Protein AF-A0A8T5U9A9-F1 (afdb_monomer_lite)

pLDDT: mean 86.93, std 9.53, range [31.47, 97.81]

Radius of gyration: 48.88 Å; chains: 1; bounding box: 99×39×138 Å

Secondary structure (DSSP, 8-state):
-----EEEEE-TTS-EEE--GGGHHHH--SS-EEEEEETTTTEEEEEE-TT--HHHHHHGGGHHHHHHHH-TT---SEEEEEETT---HHHHHHHT--HHHHHHHHHHHHHHHHHHHHHHHHHHHHHHHHHHTT-HHHHHHHHHHHHHHHHHHT-HHHHHHHHHHHHHHHHHHHHHHHHHHHHHHHHHHHHHHHHHHHTT-HHHHHHHHHHHHHHHTTT--GGGSHHHHHHHHHHHHHHHHHHHHHHHHHHHHHHHHHHHHH---HHHHHHHHHHHHHHHHS-GGGS-HHHHHHHHHHHHHHHHHHHHHHHHHHHHHHHHHHHHHTT-HHHHHHHHHHHHHHHHTT--

Sequence (348 aa):
MSSNIKIFRLDYSGSFEEIAPENLLNNLTLFNVLIFYIPDLKRMYVWMGKKAVQSLKRHIPQIRGSISRTYPELKILRNITIESGLEPPEFLNIIGFEEEILKSNIKKLEVRLLPVLSEISRLKEKSDKFFIANNYGEAIELAQKIVNLARDIKDDSLEQDQINFINEAHIRARASEMLNEIEMVCREKTKKFNQLVEAEKYEEARIIVKEFKQKYADKYNLSSIPLAQQLLLKEENMVYRLKIEQDRFLKDIDNFFEKFGESTNLIVLKGTKKFLATIHKSSLKYLDNKIKDKMNLLKSKYLSVINDLCNDLSNLSDSALECIEKGEFPKALRIYEEIVQNLELNNS

Structure (mmCIF, N/CA/C/O backbone):
data_AF-A0A8T5U9A9-F1
#
_entry.id   AF-A0A8T5U9A9-F1
#
loop_
_atom_site.group_PDB
_atom_site.id
_atom_site.type_symbol
_atom_site.label_atom_id
_atom_site.label_alt_id
_atom_site.label_comp_id
_atom_site.label_asym_id
_atom_site.label_entity_id
_atom_site.label_seq_id
_atom_site.pdbx_PDB_ins_code
_atom_site.Cartn_x
_atom_site.Cartn_y
_atom_site.Cartn_z
_atom_site.occupancy
_atom_site.B_iso_or_equiv
_atom_site.auth_seq_id
_atom_site.auth_comp_id
_atom_site.auth_asym_id
_atom_site.auth_atom_id
_atom_site.pdbx_PDB_model_num
ATOM 1 N N . MET A 1 1 ? -46.821 6.698 54.104 1.00 43.69 1 MET A N 1
ATOM 2 C CA . MET A 1 1 ? -45.534 7.383 53.877 1.00 43.69 1 MET A CA 1
ATOM 3 C C . MET A 1 1 ? -45.618 8.052 52.520 1.00 43.69 1 MET A C 1
ATOM 5 O O . MET A 1 1 ? -45.577 7.361 51.518 1.00 43.69 1 MET A O 1
ATOM 9 N N . SER A 1 2 ? -45.871 9.355 52.478 1.00 43.34 2 SER A N 1
ATOM 10 C CA . SER A 1 2 ? -45.972 10.111 51.223 1.00 43.34 2 SER A CA 1
ATOM 11 C C . SER A 1 2 ? -45.376 11.495 51.444 1.00 43.34 2 SER A C 1
ATOM 13 O O . SER A 1 2 ? -46.061 12.513 51.388 1.00 43.34 2 SER A O 1
ATOM 15 N N . SER A 1 3 ? -44.095 11.528 51.797 1.00 55.44 3 SER A N 1
ATOM 16 C CA . SER A 1 3 ? -43.298 12.732 51.623 1.00 55.44 3 SER A CA 1
ATOM 17 C C . SER A 1 3 ? -43.223 12.981 50.116 1.00 55.44 3 SER A C 1
ATOM 19 O O . SER A 1 3 ? -42.781 12.118 49.362 1.00 55.44 3 SER A O 1
ATOM 21 N N . ASN A 1 4 ? -43.736 14.127 49.673 1.00 81.25 4 ASN A N 1
ATOM 22 C CA . ASN A 1 4 ? -43.784 14.551 48.273 1.00 81.25 4 ASN A CA 1
ATOM 23 C C . ASN A 1 4 ? -42.364 14.870 47.765 1.00 81.25 4 ASN A C 1
ATOM 25 O O . ASN A 1 4 ? -42.011 16.029 47.583 1.00 81.25 4 ASN A O 1
ATOM 29 N N . ILE A 1 5 ? -41.497 13.862 47.665 1.00 89.50 5 ILE A N 1
ATOM 30 C CA . ILE A 1 5 ? -40.092 14.017 47.282 1.00 89.50 5 ILE A CA 1
ATOM 31 C C . ILE A 1 5 ? -40.012 14.010 45.760 1.00 89.50 5 ILE A C 1
ATOM 33 O O . ILE A 1 5 ? -40.493 13.077 45.123 1.00 89.50 5 ILE A O 1
ATOM 37 N N . LYS A 1 6 ? -39.352 15.020 45.188 1.00 92.94 6 LYS A N 1
ATOM 38 C CA . LYS A 1 6 ? -38.961 14.997 43.774 1.00 92.94 6 LYS A CA 1
ATOM 39 C C . LYS A 1 6 ? -37.559 14.416 43.645 1.00 92.94 6 LYS A C 1
ATOM 41 O O . LYS A 1 6 ? -36.658 14.822 44.386 1.00 92.94 6 LYS A O 1
ATOM 46 N N . ILE A 1 7 ? -37.376 13.479 42.722 1.00 94.50 7 ILE A N 1
ATOM 47 C CA . ILE A 1 7 ? -36.118 12.755 42.524 1.00 94.50 7 ILE A CA 1
ATOM 48 C C . ILE A 1 7 ? -35.665 12.980 41.093 1.00 94.50 7 ILE A C 1
ATOM 50 O O . ILE A 1 7 ? -36.429 12.743 40.166 1.00 94.50 7 ILE A O 1
ATOM 54 N N . PHE A 1 8 ? -34.419 13.396 40.906 1.00 94.69 8 PHE A N 1
ATOM 55 C CA . PHE A 1 8 ? -33.850 13.620 39.583 1.00 94.69 8 PHE A CA 1
ATOM 56 C C . PHE A 1 8 ? -32.541 12.860 39.412 1.00 94.69 8 PHE A C 1
ATOM 58 O O . PHE A 1 8 ? -31.745 12.763 40.346 1.00 94.69 8 PHE A O 1
ATOM 65 N N . ARG A 1 9 ? -32.284 12.366 38.206 1.00 93.00 9 ARG A N 1
ATOM 66 C CA . ARG A 1 9 ? -30.976 11.887 37.766 1.00 93.00 9 ARG A CA 1
ATOM 67 C C . ARG A 1 9 ? -30.262 12.999 37.022 1.00 93.00 9 ARG A C 1
ATOM 69 O O . ARG A 1 9 ? -30.859 13.633 36.158 1.00 93.00 9 ARG A O 1
ATOM 76 N N . LEU A 1 10 ? -28.991 13.206 37.338 1.00 90.62 10 LEU A N 1
ATOM 77 C CA . LEU A 1 10 ? -28.110 14.040 36.532 1.00 90.62 10 LEU A CA 1
ATOM 78 C C . LEU A 1 10 ? -27.551 13.212 35.373 1.00 90.62 10 LEU A C 1
ATOM 80 O O . LEU A 1 10 ? -26.944 12.163 35.604 1.00 90.62 10 LEU A O 1
ATOM 84 N N . ASP A 1 11 ? -27.727 13.694 34.149 1.00 84.12 11 ASP A N 1
ATOM 85 C CA . ASP A 1 11 ? -27.110 13.098 32.967 1.00 84.12 11 ASP A CA 1
ATOM 86 C C . ASP A 1 11 ? -25.705 13.680 32.687 1.00 84.12 11 ASP A C 1
ATOM 88 O O . ASP A 1 11 ? -25.239 14.627 33.328 1.00 84.12 11 ASP A O 1
ATOM 92 N N . TYR A 1 12 ? -25.022 13.128 31.683 1.00 74.94 12 TYR A N 1
ATOM 93 C CA . TYR A 1 12 ? -23.697 13.596 31.259 1.00 74.94 12 TYR A CA 1
ATOM 94 C C . TYR A 1 12 ? -23.706 14.971 30.573 1.00 74.94 12 TYR A C 1
ATOM 96 O O . TYR A 1 12 ? -22.644 15.574 30.429 1.00 74.94 12 TYR A O 1
ATOM 104 N N . SER A 1 13 ? -24.873 15.457 30.140 1.00 75.62 13 SER A N 1
ATOM 105 C CA . SER A 1 13 ? -25.030 16.777 29.521 1.00 75.62 13 SER A CA 1
ATOM 106 C C . SER A 1 13 ? -25.215 17.895 30.558 1.00 75.62 13 SER A C 1
ATOM 108 O O . SER A 1 13 ? -25.080 19.076 30.233 1.00 75.62 13 SER A O 1
ATOM 110 N N . GLY A 1 14 ? -25.474 17.531 31.818 1.00 77.44 14 GLY A N 1
ATOM 111 C CA . GLY A 1 14 ? -25.795 18.452 32.903 1.00 77.44 14 GLY A CA 1
ATOM 112 C C . GLY A 1 14 ? -27.296 18.731 33.051 1.00 77.44 14 GLY A C 1
ATOM 113 O O . GLY A 1 14 ? -27.665 19.630 33.809 1.00 77.44 14 GLY A O 1
ATOM 114 N N . SER A 1 15 ? -28.143 17.996 32.329 1.00 86.12 15 SER A N 1
ATOM 115 C CA . SER A 1 15 ? -29.599 18.046 32.405 1.00 86.12 15 SER A CA 1
ATOM 116 C C . SER A 1 15 ? -30.148 17.087 33.471 1.00 86.12 15 SER A C 1
ATOM 118 O O . SER A 1 15 ? -29.427 16.246 34.021 1.00 86.12 15 SER A O 1
ATOM 120 N N . PHE A 1 16 ? -31.428 17.259 33.808 1.00 90.69 16 PHE A N 1
ATOM 121 C CA . PHE A 1 16 ? -32.090 16.517 34.877 1.00 90.69 16 PHE A CA 1
ATOM 122 C C . PHE A 1 16 ? -33.272 15.723 34.341 1.00 90.69 16 PHE A C 1
ATOM 124 O O . PHE A 1 16 ? -34.185 16.292 33.746 1.00 90.69 16 PHE A O 1
ATOM 131 N N . GLU A 1 17 ? -33.289 14.432 34.642 1.00 90.69 17 GLU A N 1
ATOM 132 C CA . GLU A 1 17 ? -34.398 13.533 34.337 1.00 90.69 17 GLU A CA 1
ATOM 133 C C . GLU A 1 17 ? -35.120 13.163 35.633 1.00 90.69 17 GLU A C 1
ATOM 135 O O . GLU A 1 17 ? -34.494 12.653 36.562 1.00 90.69 17 GLU A O 1
ATOM 140 N N . GLU A 1 18 ? -36.420 13.439 35.731 1.00 92.38 18 GLU A N 1
ATOM 141 C CA . GLU A 1 18 ? -37.208 13.071 36.910 1.00 92.38 18 GLU A CA 1
ATOM 142 C C . GLU A 1 18 ? -37.423 11.550 36.961 1.00 92.38 18 GLU A C 1
ATOM 144 O O . GLU A 1 18 ? -37.826 10.929 35.978 1.00 92.38 18 GLU A O 1
ATOM 149 N N . ILE A 1 19 ? -37.137 10.941 38.112 1.00 92.19 19 ILE A N 1
ATOM 150 C CA . ILE A 1 19 ? -37.247 9.498 38.333 1.00 92.19 19 ILE A CA 1
ATOM 151 C C . ILE A 1 19 ? -38.474 9.217 39.198 1.00 92.19 19 ILE A C 1
ATOM 153 O O . ILE A 1 19 ? -38.615 9.769 40.290 1.00 92.19 19 ILE A O 1
ATOM 157 N N . ALA A 1 20 ? -39.318 8.287 38.751 1.00 87.50 20 ALA A N 1
ATOM 158 C CA . ALA A 1 20 ? -40.431 7.794 39.555 1.00 87.50 20 ALA A CA 1
ATOM 159 C C . ALA A 1 20 ? -39.932 7.057 40.821 1.00 87.50 20 ALA A C 1
ATOM 161 O O . ALA A 1 20 ? -38.967 6.286 40.730 1.00 87.50 20 ALA A O 1
ATOM 162 N N . PRO A 1 21 ? -40.583 7.221 41.991 1.00 85.50 21 PRO A N 1
ATOM 163 C CA . PRO A 1 21 ? -40.149 6.601 43.245 1.00 85.50 21 PRO A CA 1
ATOM 164 C C . PRO A 1 21 ? -39.967 5.080 43.170 1.00 85.50 21 PRO A C 1
ATOM 166 O O . PRO A 1 21 ? -39.044 4.548 43.786 1.00 85.50 21 PRO A O 1
ATOM 169 N N . GLU A 1 22 ? -40.780 4.375 42.373 1.00 84.19 22 GLU A N 1
ATOM 170 C CA . GLU A 1 22 ? -40.665 2.916 42.214 1.00 84.19 22 GLU A CA 1
ATOM 171 C C . GLU A 1 22 ? -39.318 2.486 41.599 1.00 84.19 22 GLU A C 1
ATOM 173 O O . GLU A 1 22 ? -38.838 1.379 41.840 1.00 84.19 22 GLU A O 1
ATOM 178 N N . ASN A 1 23 ? -38.674 3.374 40.836 1.00 85.56 23 ASN A N 1
ATOM 179 C CA . ASN A 1 23 ? -37.406 3.123 40.154 1.00 85.56 23 ASN A CA 1
ATOM 180 C C . ASN A 1 23 ? -36.182 3.599 40.944 1.00 85.56 23 ASN A C 1
ATOM 182 O O . ASN A 1 23 ? -35.053 3.497 40.453 1.00 85.56 23 ASN A O 1
ATOM 186 N N . LEU A 1 24 ? -36.371 4.121 42.156 1.00 87.31 24 LEU A N 1
ATOM 187 C CA . LEU A 1 24 ? -35.301 4.745 42.925 1.00 87.31 24 LEU A CA 1
ATOM 188 C C . LEU A 1 24 ? -34.151 3.772 43.229 1.00 87.31 24 LEU A C 1
ATOM 190 O O . LEU A 1 24 ? -32.988 4.090 42.974 1.00 87.31 24 LEU A O 1
ATOM 194 N N . LEU A 1 25 ? -34.460 2.562 43.705 1.00 84.38 25 LEU A N 1
ATOM 195 C CA . LEU A 1 25 ? -33.436 1.572 44.065 1.00 84.38 25 LEU A CA 1
ATOM 196 C C . LEU A 1 25 ? -32.574 1.157 42.860 1.00 84.38 25 LEU A C 1
ATOM 198 O O . LEU A 1 25 ? -31.372 0.943 43.002 1.00 84.38 25 LEU A O 1
ATOM 202 N N . ASN A 1 26 ? -33.172 1.105 41.666 1.00 81.69 26 ASN A N 1
ATOM 203 C CA . ASN A 1 26 ? -32.475 0.781 40.419 1.00 81.69 26 ASN A CA 1
ATOM 204 C C . ASN A 1 26 ? -31.544 1.910 39.953 1.00 81.69 26 ASN A C 1
ATOM 206 O O . ASN A 1 26 ? -30.599 1.658 39.209 1.00 81.69 26 ASN A O 1
ATOM 210 N N . ASN A 1 27 ? -31.804 3.149 40.379 1.00 85.94 27 ASN A N 1
ATOM 211 C CA . ASN A 1 27 ? -31.010 4.319 40.010 1.00 85.94 27 ASN A CA 1
ATOM 212 C C . ASN A 1 27 ? -29.921 4.662 41.038 1.00 85.94 27 ASN A C 1
ATOM 214 O O . ASN A 1 27 ? -28.978 5.377 40.686 1.00 85.94 27 ASN A O 1
ATOM 218 N N . LEU A 1 28 ? -30.004 4.131 42.263 1.00 86.56 28 LEU A N 1
ATOM 219 C CA . LEU A 1 28 ? -28.964 4.204 43.299 1.00 86.56 28 LEU A CA 1
ATOM 220 C C . LEU A 1 28 ? -27.788 3.271 42.960 1.00 86.56 28 LEU A C 1
ATOM 222 O O . LEU A 1 28 ? -27.555 2.247 43.603 1.00 86.56 28 LEU A O 1
ATOM 226 N N . THR A 1 29 ? -27.055 3.619 41.901 1.00 83.44 29 THR A N 1
ATOM 227 C CA . THR A 1 29 ? -25.914 2.852 41.384 1.00 83.44 29 THR A CA 1
ATOM 228 C C . THR A 1 29 ? -24.582 3.511 41.729 1.00 83.44 29 THR A C 1
ATOM 230 O O . THR A 1 29 ? -24.504 4.692 42.055 1.00 83.44 29 THR A O 1
ATOM 233 N N . LEU A 1 30 ? -23.490 2.759 41.580 1.00 83.19 30 LEU A N 1
ATOM 234 C CA . LEU A 1 30 ? -22.135 3.259 41.823 1.00 83.19 30 LEU A CA 1
ATOM 235 C C . LEU A 1 30 ? -21.727 4.435 40.921 1.00 83.19 30 LEU A C 1
ATOM 237 O O . LEU A 1 30 ? -20.766 5.124 41.257 1.00 83.19 30 LEU A O 1
ATOM 241 N N . PHE A 1 31 ? -22.417 4.662 39.802 1.00 84.06 31 PHE A N 1
ATOM 242 C CA . PHE A 1 31 ? -21.989 5.587 38.748 1.00 84.06 31 PHE A CA 1
ATOM 243 C C . PHE A 1 31 ? -22.867 6.835 38.631 1.00 84.06 31 PHE A C 1
ATOM 245 O O . PHE A 1 31 ? -22.424 7.838 38.072 1.00 84.06 31 PHE A O 1
ATOM 252 N N . ASN A 1 32 ? -24.081 6.792 39.177 1.00 88.31 32 ASN A N 1
ATOM 253 C CA . ASN A 1 32 ? -25.055 7.866 39.031 1.00 88.31 32 ASN A CA 1
ATOM 254 C C . ASN A 1 32 ? -24.848 8.992 40.050 1.00 88.31 32 ASN A C 1
ATOM 256 O O . ASN A 1 32 ? -24.297 8.801 41.137 1.00 88.31 32 ASN A O 1
ATOM 260 N N . VAL A 1 33 ? -25.371 10.167 39.704 1.00 92.56 33 VAL A N 1
ATOM 261 C CA . VAL A 1 33 ? -25.604 11.272 40.637 1.00 92.56 33 VAL A CA 1
ATOM 262 C C . VAL A 1 33 ? -27.105 11.539 40.667 1.00 92.56 33 VAL A C 1
ATOM 264 O O . VAL A 1 33 ? -27.713 11.792 39.626 1.00 92.56 33 VAL A O 1
ATOM 267 N N . LEU A 1 34 ? -27.701 11.451 41.854 1.00 95.19 34 LEU A N 1
ATOM 268 C CA . LEU A 1 34 ? -29.130 11.651 42.076 1.00 95.19 34 LEU A CA 1
ATOM 269 C C . LEU A 1 34 ? -29.371 12.892 42.930 1.00 95.19 34 LEU A C 1
ATOM 271 O O . LEU A 1 34 ? -28.607 13.197 43.842 1.00 95.19 34 LEU A O 1
ATOM 275 N N . ILE A 1 35 ? -30.459 13.595 42.653 1.00 95.62 35 ILE A N 1
ATOM 276 C CA . ILE A 1 35 ? -30.894 14.778 43.379 1.00 95.62 35 ILE A CA 1
ATOM 277 C C . ILE A 1 35 ? -32.237 14.467 44.026 1.00 95.62 35 ILE A C 1
ATOM 279 O O . ILE A 1 35 ? -33.181 14.090 43.342 1.00 95.62 35 ILE A O 1
ATOM 283 N N . PHE A 1 36 ? -32.334 14.675 45.333 1.00 94.69 36 PHE A N 1
ATOM 284 C CA . PHE A 1 36 ? -33.563 14.527 46.101 1.00 94.69 36 PHE A CA 1
ATOM 285 C C . PHE A 1 36 ? -33.974 15.893 46.623 1.00 94.69 36 PHE A C 1
ATOM 287 O O . PHE A 1 36 ? -33.235 16.515 47.390 1.00 94.69 36 PHE A O 1
ATOM 294 N N . TYR A 1 37 ? -35.151 16.361 46.232 1.00 94.25 37 TYR A N 1
ATOM 295 C CA . TYR A 1 37 ? -35.728 17.593 46.743 1.00 94.25 37 TYR A CA 1
ATOM 296 C C . TYR A 1 37 ? -36.916 17.293 47.649 1.00 94.25 37 TYR A C 1
ATOM 298 O O . TYR A 1 37 ? -37.852 16.600 47.256 1.00 94.25 37 TYR A O 1
ATOM 306 N N . ILE A 1 38 ? -36.879 17.856 48.857 1.00 92.25 38 ILE A N 1
ATOM 307 C CA . ILE A 1 38 ? -37.920 17.712 49.875 1.00 92.25 38 ILE A CA 1
ATOM 308 C C . ILE A 1 38 ? -38.614 19.070 50.023 1.00 92.25 38 ILE A C 1
ATOM 310 O O . ILE A 1 38 ? -38.038 19.968 50.656 1.00 92.25 38 ILE A O 1
ATOM 314 N N . PRO A 1 39 ? -39.822 19.248 49.458 1.00 89.25 39 PRO A N 1
ATOM 315 C CA . PRO A 1 39 ? -40.512 20.535 49.423 1.00 89.25 39 PRO A CA 1
ATOM 316 C C . PRO A 1 39 ? -40.747 21.135 50.807 1.00 89.25 39 PRO A C 1
ATOM 318 O O . PRO A 1 39 ? -40.402 22.295 51.033 1.00 89.25 39 PRO A O 1
ATOM 321 N N . ASP A 1 40 ? -41.238 20.333 51.753 1.00 88.56 40 ASP A N 1
ATOM 322 C CA . ASP A 1 40 ? -41.604 20.799 53.098 1.00 88.56 40 A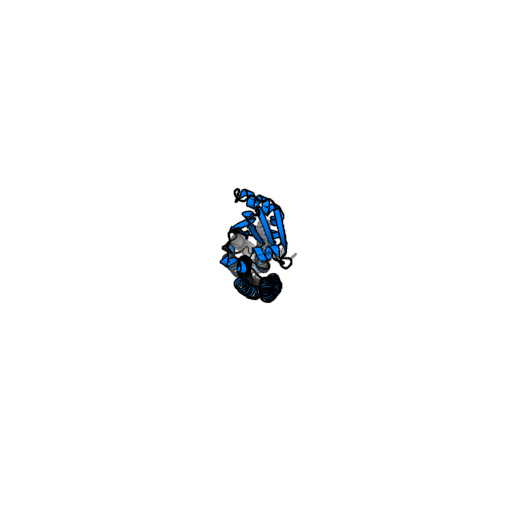SP A CA 1
ATOM 323 C C . ASP A 1 40 ? -40.400 21.358 53.866 1.00 88.56 40 ASP A C 1
ATOM 325 O O . ASP A 1 40 ? -40.505 22.332 54.610 1.00 88.56 40 ASP A O 1
ATOM 329 N N . LEU A 1 41 ? -39.219 20.777 53.631 1.00 89.12 41 LEU A N 1
ATOM 330 C CA . LEU A 1 41 ? -37.965 21.192 54.259 1.00 89.12 41 LEU A CA 1
ATOM 331 C C . LEU A 1 41 ? -37.183 22.207 53.421 1.00 89.12 41 LEU A C 1
ATOM 333 O O . LEU A 1 41 ? -36.159 22.716 53.888 1.00 89.12 41 LEU A O 1
ATOM 337 N N . LYS A 1 42 ? -37.615 22.470 52.179 1.00 92.25 42 LYS A N 1
ATOM 338 C CA . LYS A 1 42 ? -36.873 23.253 51.176 1.00 92.25 42 LYS A CA 1
ATOM 339 C C . LYS A 1 42 ? -35.410 22.805 51.077 1.00 92.25 42 LYS A C 1
ATOM 341 O O . LYS A 1 42 ? -34.489 23.627 50.985 1.00 92.25 42 LYS A O 1
ATOM 346 N N . ARG A 1 43 ? -35.187 21.494 51.172 1.00 93.38 43 ARG A N 1
ATOM 347 C CA . ARG A 1 43 ? -33.864 20.875 51.301 1.00 93.38 43 ARG A CA 1
ATOM 348 C C . ARG A 1 43 ? -33.581 20.018 50.078 1.00 93.38 43 ARG A C 1
ATOM 350 O O . ARG A 1 43 ? -34.447 19.266 49.642 1.00 93.38 43 ARG A O 1
ATOM 357 N N . MET A 1 44 ? -32.370 20.149 49.552 1.00 94.94 44 MET A N 1
ATOM 358 C CA . MET A 1 44 ? -31.872 19.352 48.442 1.00 94.94 44 MET A CA 1
ATOM 359 C C . MET A 1 44 ? -30.703 18.489 48.912 1.00 94.94 44 MET A C 1
ATOM 361 O O . MET A 1 44 ? -29.766 19.000 49.528 1.00 94.94 44 MET A O 1
ATOM 365 N N . TYR A 1 45 ? -30.764 17.199 48.605 1.00 95.94 45 TYR A N 1
ATOM 366 C CA . TYR A 1 45 ? -29.655 16.269 48.754 1.00 95.94 45 TYR A CA 1
ATOM 367 C C . TYR A 1 45 ? -29.140 15.880 47.372 1.00 95.94 45 TYR A C 1
ATOM 369 O O . TYR A 1 45 ? -29.927 15.539 46.495 1.00 95.94 45 TYR A O 1
ATOM 377 N N . VAL A 1 46 ? -27.827 15.916 47.183 1.00 95.94 46 VAL A N 1
ATOM 378 C CA . VAL A 1 46 ? -27.146 15.399 45.997 1.00 95.94 46 VAL A CA 1
ATOM 379 C C . VAL A 1 46 ? -26.424 14.130 46.417 1.00 95.94 46 VAL A C 1
ATOM 381 O O . VAL A 1 46 ? -25.388 14.196 47.071 1.00 95.94 46 VAL A O 1
ATOM 384 N N . TRP A 1 47 ? -26.982 12.976 46.079 1.00 95.62 47 TRP A N 1
ATOM 385 C CA . TRP A 1 47 ? -26.354 11.685 46.316 1.00 95.62 47 TRP A CA 1
ATOM 386 C C . TRP A 1 47 ? -25.428 11.337 45.149 1.00 95.62 47 TRP A C 1
ATOM 388 O O . TRP A 1 47 ? -25.824 11.416 43.987 1.00 95.62 47 TRP A O 1
ATOM 398 N N . MET A 1 48 ? -24.194 10.952 45.450 1.00 94.00 48 MET A N 1
ATOM 399 C CA . MET A 1 48 ? -23.158 10.655 44.468 1.00 94.00 48 MET A CA 1
ATOM 400 C C . MET A 1 48 ? -22.666 9.221 44.637 1.00 94.00 48 MET A C 1
ATOM 402 O O . MET A 1 48 ? -22.090 8.869 45.668 1.00 94.00 48 MET A O 1
ATOM 406 N N . GLY A 1 49 ? -22.814 8.414 43.589 1.00 89.88 49 GLY A N 1
ATOM 407 C CA . GLY A 1 49 ? -22.208 7.093 43.519 1.00 89.88 49 GLY A CA 1
ATOM 408 C C . GLY A 1 49 ? -20.682 7.161 43.664 1.00 89.88 49 GLY A C 1
ATOM 409 O O . GLY A 1 49 ? -20.017 8.027 43.089 1.00 89.88 49 GLY A O 1
ATOM 410 N N . LYS A 1 50 ? -20.100 6.213 44.407 1.00 85.94 50 LYS A N 1
ATOM 411 C CA . LYS A 1 50 ? -18.657 6.160 44.728 1.00 85.94 50 LYS A CA 1
ATOM 412 C C . LYS A 1 50 ? -17.745 6.142 43.489 1.00 85.94 50 LYS A C 1
ATOM 414 O O . LYS A 1 50 ? -16.588 6.558 43.540 1.00 85.94 50 LYS A O 1
ATOM 419 N N . LYS A 1 51 ? -18.252 5.647 42.359 1.00 80.94 51 LYS A N 1
ATOM 420 C CA . LYS A 1 51 ? -17.557 5.535 41.068 1.00 80.94 51 LYS A CA 1
ATOM 421 C C . LYS A 1 51 ? -18.126 6.477 40.002 1.00 80.94 51 LYS A C 1
ATOM 423 O O . LYS A 1 51 ? -17.808 6.300 38.830 1.00 80.94 51 LYS A O 1
ATOM 428 N N . ALA A 1 52 ? -18.917 7.486 40.381 1.00 82.06 52 ALA A N 1
ATOM 429 C CA . ALA A 1 52 ? -19.400 8.489 39.439 1.00 82.06 52 ALA A CA 1
ATOM 430 C C . ALA A 1 52 ? -18.229 9.123 38.670 1.00 82.06 52 ALA A C 1
ATOM 432 O O . ALA A 1 52 ? -17.198 9.492 39.250 1.00 82.06 52 ALA A O 1
ATOM 433 N N . VAL A 1 53 ? -18.385 9.215 37.350 1.00 77.19 53 VAL A N 1
ATOM 434 C CA . VAL A 1 53 ? -17.354 9.726 36.440 1.00 77.19 53 VAL A CA 1
ATOM 435 C C . VAL A 1 53 ? -17.051 11.207 36.692 1.00 77.19 53 VAL A C 1
ATOM 437 O O . VAL A 1 53 ? -17.882 11.968 37.193 1.00 77.19 53 VAL A O 1
ATOM 440 N N . GLN A 1 54 ? -15.853 11.653 36.305 1.00 79.12 54 GLN A N 1
ATOM 441 C CA . GLN A 1 54 ? -15.414 13.025 36.573 1.00 79.12 54 GLN A CA 1
ATOM 442 C C . GLN A 1 54 ? -16.261 14.087 35.856 1.00 79.12 54 GLN A C 1
ATOM 444 O O . GLN A 1 54 ? -16.427 15.182 36.389 1.00 79.12 54 GLN A O 1
ATOM 449 N N . SER A 1 55 ? -16.805 13.784 34.673 1.00 74.44 55 SER A N 1
ATOM 450 C CA . SER A 1 55 ? -17.706 14.690 33.948 1.00 74.44 55 SER A CA 1
ATOM 451 C C . SER A 1 55 ? -18.962 15.004 34.764 1.00 74.44 55 SER A C 1
ATOM 453 O O . SER A 1 55 ? -19.238 16.176 34.990 1.00 74.44 55 SER A O 1
ATOM 455 N N . LEU A 1 56 ? -19.631 13.994 35.332 1.00 80.25 56 LEU A N 1
ATOM 456 C CA . LEU A 1 56 ? -20.778 14.189 36.232 1.00 80.25 56 LEU A CA 1
ATOM 457 C C . LEU A 1 56 ? -20.395 14.987 37.487 1.00 80.25 56 LEU A C 1
ATOM 459 O O . LEU A 1 56 ? -21.086 15.931 37.872 1.00 80.25 56 LEU A O 1
ATOM 463 N N . LYS A 1 57 ? -19.246 14.669 38.098 1.00 87.44 57 LYS A N 1
ATOM 464 C CA . LYS A 1 57 ? -18.756 15.363 39.303 1.00 87.44 57 LYS A CA 1
ATOM 465 C C . LYS A 1 57 ? -18.536 16.862 39.085 1.00 87.44 57 LYS A C 1
ATOM 467 O O . LYS A 1 57 ? -18.772 17.650 40.000 1.00 87.44 57 LYS A O 1
ATOM 472 N N . ARG A 1 58 ? -18.127 17.277 37.880 1.00 87.38 58 ARG A N 1
ATOM 473 C CA . ARG A 1 58 ? -17.917 18.696 37.535 1.00 87.38 58 ARG A CA 1
ATOM 474 C C . ARG A 1 58 ? -19.203 19.522 37.567 1.00 87.38 58 ARG A C 1
ATOM 476 O O . ARG A 1 58 ? -19.120 20.727 37.787 1.00 87.38 58 ARG A O 1
ATOM 483 N N . HIS A 1 59 ? -20.368 18.900 37.396 1.00 88.19 59 HIS A N 1
ATOM 484 C CA . HIS A 1 59 ? -21.652 19.599 37.442 1.00 88.19 59 HIS A CA 1
ATOM 485 C C . HIS A 1 59 ? -22.169 19.813 38.870 1.00 88.19 59 HIS A C 1
ATOM 487 O O . HIS A 1 59 ? -22.947 20.741 39.087 1.00 88.19 59 HIS A O 1
ATOM 493 N N . ILE A 1 60 ? -21.706 19.033 39.860 1.00 90.12 60 ILE A N 1
ATOM 494 C CA . ILE A 1 60 ? -22.181 19.086 41.258 1.00 90.12 60 ILE A CA 1
ATOM 495 C C . ILE A 1 60 ? -22.208 20.510 41.844 1.00 90.12 60 ILE A C 1
ATOM 497 O O . ILE A 1 60 ? -23.244 20.890 42.398 1.00 90.12 60 ILE A O 1
ATOM 501 N N . PRO A 1 61 ? -21.157 21.346 41.691 1.00 90.50 61 PRO A N 1
ATOM 502 C CA . PRO A 1 61 ? -21.167 22.711 42.220 1.00 90.50 61 PRO A CA 1
ATOM 503 C C . PRO A 1 61 ? -22.282 23.594 41.640 1.00 90.50 61 PRO A C 1
ATOM 505 O O . PRO A 1 61 ? -22.711 24.552 42.280 1.00 90.50 61 PRO A O 1
ATOM 508 N N . GLN A 1 62 ? -22.757 23.279 40.432 1.00 91.81 62 GLN A N 1
ATOM 509 C CA . GLN A 1 62 ? -23.745 24.065 39.697 1.00 91.81 62 GLN A CA 1
ATOM 510 C C . GLN A 1 62 ? -25.173 23.524 39.841 1.00 91.81 62 GLN A C 1
ATOM 512 O O . GLN A 1 62 ? -26.110 24.268 39.552 1.00 91.81 62 GLN A O 1
ATOM 517 N N . ILE A 1 63 ? -25.362 22.292 40.343 1.00 92.50 63 ILE A N 1
ATOM 518 C CA . ILE A 1 63 ? -26.674 21.616 40.412 1.00 92.50 63 ILE A CA 1
ATOM 519 C C . ILE A 1 63 ? -27.744 22.506 41.040 1.00 92.50 63 ILE A C 1
ATOM 521 O O . ILE A 1 63 ? -28.822 22.640 40.475 1.00 92.50 63 ILE A O 1
ATOM 525 N N . ARG A 1 64 ? -27.455 23.165 42.171 1.00 91.25 64 ARG A N 1
ATOM 526 C CA . ARG A 1 64 ? -28.429 24.051 42.834 1.00 91.25 64 ARG A CA 1
ATOM 527 C C . ARG A 1 64 ? -28.917 25.157 41.900 1.00 91.25 64 ARG A C 1
ATOM 529 O O . ARG A 1 64 ? -30.115 25.401 41.822 1.00 91.25 64 ARG A O 1
ATOM 536 N N . GLY A 1 65 ? -27.991 25.821 41.210 1.00 89.62 65 GLY A N 1
ATOM 537 C CA . GLY A 1 65 ? -28.324 26.884 40.266 1.00 89.62 65 GLY A CA 1
ATOM 538 C C . GLY A 1 65 ? -29.101 26.349 39.066 1.00 89.62 65 GLY A C 1
ATOM 539 O O . GLY A 1 65 ? -30.095 26.951 38.670 1.00 89.62 65 GLY A O 1
ATOM 540 N N . SER A 1 66 ? -28.690 25.203 38.525 1.00 90.62 66 SER A N 1
ATOM 541 C CA . SER A 1 66 ? -29.348 24.576 37.378 1.00 90.62 66 SER A CA 1
ATOM 542 C C . SER A 1 66 ? -30.762 24.089 37.716 1.00 90.62 66 SER A C 1
ATOM 544 O O . SER A 1 66 ? -31.686 24.363 36.954 1.00 90.62 66 SER A O 1
ATOM 546 N N . ILE A 1 67 ? -30.970 23.469 38.884 1.00 91.56 67 ILE A N 1
ATOM 547 C CA . ILE A 1 67 ? -32.302 23.083 39.373 1.00 91.56 67 ILE A CA 1
ATOM 548 C C . ILE A 1 67 ? -33.170 24.320 39.597 1.00 91.56 67 ILE A C 1
ATOM 550 O O . ILE A 1 67 ? -34.284 24.346 39.099 1.00 91.56 67 ILE A O 1
ATOM 554 N N . SER A 1 68 ? -32.682 25.373 40.264 1.00 90.75 68 SER A N 1
ATOM 555 C CA . SER A 1 68 ? -33.488 26.590 40.475 1.00 90.75 68 SER A CA 1
ATOM 556 C C . SER A 1 68 ? -33.848 27.330 39.182 1.00 90.75 68 SER A C 1
ATOM 558 O O . SER A 1 68 ? -34.841 28.048 39.160 1.00 90.75 68 SER A O 1
ATOM 560 N N . ARG A 1 69 ? -33.056 27.186 38.110 1.00 91.00 69 ARG A N 1
ATOM 561 C CA . ARG A 1 69 ? -33.401 27.722 36.781 1.00 91.00 69 ARG A CA 1
ATOM 562 C C . ARG A 1 69 ? -34.436 26.860 36.066 1.00 91.00 69 ARG A C 1
ATOM 564 O O . ARG A 1 69 ? -35.344 27.404 35.453 1.00 91.00 69 ARG A O 1
ATOM 571 N N . THR A 1 70 ? -34.267 25.542 36.131 1.00 89.38 70 THR A N 1
ATOM 572 C CA . THR A 1 70 ? -35.121 24.572 35.425 1.00 89.38 70 THR A CA 1
ATOM 573 C C . THR A 1 70 ? -36.478 24.420 36.111 1.00 89.38 70 THR A C 1
ATOM 575 O O . THR A 1 70 ? -37.498 24.311 35.442 1.00 89.38 70 THR A O 1
ATOM 578 N N . TYR A 1 71 ? -36.487 24.494 37.442 1.00 90.31 71 TYR A N 1
ATOM 579 C CA . TYR A 1 71 ? -37.653 24.352 38.307 1.00 90.31 71 TYR A CA 1
ATOM 580 C C . TYR A 1 71 ? -37.732 25.533 39.296 1.00 90.31 71 TYR A C 1
ATOM 582 O O . TYR A 1 71 ? -37.382 25.393 40.478 1.00 90.31 71 TYR A O 1
ATOM 590 N N . PRO A 1 72 ? -38.144 26.734 38.834 1.00 88.50 72 PRO A N 1
ATOM 591 C CA . PRO A 1 72 ? -38.189 27.945 39.661 1.00 88.50 72 PRO A CA 1
ATOM 592 C C . PRO A 1 72 ? -39.119 27.841 40.878 1.00 88.50 72 PRO A C 1
ATOM 594 O O . PRO A 1 72 ? -38.979 28.599 41.841 1.00 88.50 72 PRO A O 1
ATOM 597 N N . GLU A 1 73 ? -40.071 26.908 40.856 1.00 88.69 73 GLU A N 1
ATOM 598 C CA . GLU A 1 73 ? -40.988 26.640 41.959 1.00 88.69 73 GLU A CA 1
ATOM 599 C C . GLU A 1 73 ? -40.303 25.962 43.159 1.00 88.69 73 GLU A C 1
ATOM 601 O O . GLU A 1 73 ? -40.766 26.092 44.297 1.00 88.69 73 GLU A O 1
ATOM 606 N N . LEU A 1 74 ? -39.169 25.285 42.938 1.00 90.94 74 LEU A N 1
ATOM 607 C CA . LEU A 1 74 ? -38.423 24.578 43.978 1.00 90.94 74 LEU A CA 1
ATOM 608 C C . LEU A 1 74 ? -37.502 25.549 44.721 1.00 90.94 74 LEU A C 1
ATOM 610 O O . LEU A 1 74 ? -36.358 25.815 44.346 1.00 90.94 74 LEU A O 1
ATOM 614 N N . LYS A 1 75 ? -37.993 26.077 45.842 1.00 89.50 75 LYS A N 1
ATOM 615 C CA . LYS A 1 75 ? -37.187 26.926 46.729 1.00 89.50 75 LYS A CA 1
ATOM 616 C C . LYS A 1 75 ? -36.193 26.062 47.507 1.00 89.50 75 LYS A C 1
ATOM 618 O O . LYS A 1 75 ? -36.607 25.262 48.344 1.00 89.50 75 LYS A O 1
ATOM 623 N N . ILE A 1 76 ? -34.892 26.240 47.261 1.00 90.88 76 ILE A N 1
ATOM 624 C CA . ILE A 1 76 ? -33.808 25.488 47.921 1.00 90.88 76 ILE A CA 1
ATOM 625 C C . ILE A 1 76 ? -33.102 26.375 48.954 1.00 90.88 76 ILE A C 1
ATOM 627 O O . ILE A 1 76 ? -32.367 27.303 48.598 1.00 90.88 76 ILE A O 1
ATOM 631 N N . LEU A 1 77 ? -33.284 26.061 50.239 1.00 89.44 77 LEU A N 1
ATOM 632 C CA . LEU A 1 77 ? -32.624 26.738 51.360 1.00 89.44 77 LEU A CA 1
ATOM 633 C C . LEU A 1 77 ? -31.290 26.091 51.732 1.00 89.44 77 LEU A C 1
ATOM 635 O O . LEU A 1 77 ? -30.331 26.794 52.044 1.00 89.44 77 LEU A O 1
ATOM 639 N N . ARG A 1 78 ? -31.224 24.758 51.699 1.00 88.62 78 ARG A N 1
ATOM 640 C CA . ARG A 1 78 ? -30.025 23.986 52.045 1.00 88.62 78 ARG A CA 1
ATOM 641 C C . ARG A 1 78 ? -29.736 22.950 50.966 1.00 88.62 78 ARG A C 1
ATOM 643 O O . ARG A 1 78 ? -30.662 22.304 50.480 1.00 88.62 78 ARG A O 1
ATOM 650 N N . ASN A 1 79 ? -28.458 22.813 50.622 1.00 92.00 79 ASN A N 1
ATOM 651 C CA . ASN A 1 79 ? -27.937 21.820 49.689 1.00 92.00 79 ASN A CA 1
ATOM 652 C C . ASN A 1 79 ? -26.878 20.976 50.404 1.00 92.00 79 ASN A C 1
ATOM 654 O O . ASN A 1 79 ? -25.965 21.548 50.998 1.00 92.00 79 ASN A O 1
ATOM 658 N N . ILE A 1 80 ? -27.010 19.654 50.355 1.00 93.81 80 ILE A N 1
ATOM 659 C CA . ILE A 1 80 ? -26.110 18.709 51.020 1.00 93.81 80 ILE A CA 1
ATOM 660 C C . ILE A 1 80 ? -25.664 17.678 49.988 1.00 93.81 80 ILE A C 1
ATOM 662 O O . ILE A 1 80 ? -26.505 17.035 49.369 1.00 93.81 80 ILE A O 1
ATOM 666 N N . THR A 1 81 ? -24.357 17.496 49.820 1.00 94.00 81 THR A N 1
ATOM 667 C CA . THR A 1 81 ? -23.809 16.425 48.979 1.00 94.00 81 THR A CA 1
ATOM 668 C C . THR A 1 81 ? -23.473 15.225 49.853 1.00 94.00 81 THR A C 1
ATOM 670 O O . THR A 1 81 ? -22.789 15.374 50.863 1.00 94.00 81 THR A O 1
ATOM 673 N N . ILE A 1 82 ? -23.956 14.049 49.466 1.00 93.75 82 ILE A N 1
ATOM 674 C CA . ILE A 1 82 ? -23.741 12.775 50.151 1.00 93.75 82 ILE A CA 1
ATOM 675 C C . ILE A 1 82 ? -22.987 11.860 49.194 1.00 93.75 82 ILE A C 1
ATOM 677 O O . ILE A 1 82 ? -23.420 11.650 48.062 1.00 93.75 82 ILE A O 1
ATOM 681 N N . GLU A 1 83 ? -21.868 11.305 49.643 1.00 90.62 83 GLU A N 1
ATOM 682 C CA . GLU A 1 83 ? -21.185 10.240 48.914 1.00 90.62 83 GLU A CA 1
ATOM 683 C C . GLU A 1 83 ? -21.748 8.877 49.324 1.00 90.62 83 GLU A C 1
ATOM 685 O O . GLU A 1 83 ? -22.074 8.642 50.489 1.00 90.62 83 GLU A O 1
ATOM 690 N N . SER A 1 84 ? -21.864 7.983 48.349 1.00 88.94 84 SER A N 1
ATOM 691 C CA . SER A 1 84 ? -22.361 6.628 48.545 1.00 88.94 84 SER A CA 1
ATOM 692 C C . SER A 1 84 ? -21.570 5.874 49.621 1.00 88.94 84 SER A C 1
ATOM 694 O O . SER A 1 84 ? -20.343 5.769 49.548 1.00 88.94 84 SER A O 1
ATOM 696 N N . GLY A 1 85 ? -22.283 5.318 50.602 1.00 85.06 85 GLY A N 1
ATOM 697 C CA . GLY A 1 85 ? -21.726 4.642 51.776 1.00 85.06 85 GLY A CA 1
ATOM 698 C C . GLY A 1 85 ? -21.509 5.549 52.994 1.00 85.06 85 GLY A C 1
ATOM 699 O O . GLY A 1 85 ? -21.101 5.047 54.041 1.00 85.06 85 GLY A O 1
ATOM 700 N N . LEU A 1 86 ? -21.760 6.856 52.865 1.00 90.00 86 LEU A N 1
ATOM 701 C CA . LEU A 1 86 ? -21.700 7.854 53.940 1.00 90.00 86 LEU A CA 1
ATOM 702 C C . LEU A 1 86 ? -23.069 8.524 54.159 1.00 90.00 86 LEU A C 1
ATOM 704 O O . LEU A 1 86 ? -23.151 9.695 54.533 1.00 90.00 86 LEU A O 1
ATOM 708 N N . GLU A 1 87 ? -24.156 7.801 53.882 1.00 91.06 87 GLU A N 1
ATOM 709 C CA . GLU A 1 87 ? -25.519 8.302 54.023 1.00 91.06 87 GLU A CA 1
ATOM 710 C C . GLU A 1 87 ? -25.875 8.569 55.498 1.00 91.06 87 GLU A C 1
ATOM 712 O O . GLU A 1 87 ? -25.815 7.655 56.323 1.00 91.06 87 GLU A O 1
ATOM 717 N N . PRO A 1 88 ? -26.295 9.794 55.869 1.00 90.56 88 PRO A N 1
ATOM 718 C CA . PRO A 1 88 ? -26.736 10.063 57.230 1.00 90.56 88 PRO A CA 1
ATOM 719 C C . PRO A 1 88 ? -28.094 9.387 57.508 1.00 90.56 88 PRO A C 1
ATOM 721 O O . PRO A 1 88 ? -28.937 9.327 56.607 1.00 90.56 88 PRO A O 1
ATOM 724 N N . PRO A 1 89 ? -28.382 8.971 58.759 1.00 88.50 89 PRO A N 1
ATOM 725 C CA . PRO A 1 89 ? -29.647 8.313 59.108 1.00 88.50 89 PRO A CA 1
ATOM 726 C C . PRO A 1 89 ? -30.895 9.115 58.718 1.00 88.50 89 PRO A C 1
ATOM 728 O O . PRO A 1 89 ? -31.898 8.546 58.296 1.00 88.50 89 PRO A O 1
ATOM 731 N N . GLU A 1 90 ? -30.831 10.451 58.798 1.00 88.81 90 GLU A N 1
ATOM 732 C CA . GLU A 1 90 ? -31.925 11.318 58.344 1.00 88.81 90 GLU A CA 1
ATOM 733 C C . GLU A 1 90 ? -32.250 11.123 56.857 1.00 88.81 90 GLU A C 1
ATOM 735 O O . GLU A 1 90 ? -33.422 11.056 56.497 1.00 88.81 90 GLU A O 1
ATOM 740 N N . PHE A 1 91 ? -31.234 10.982 56.003 1.00 90.38 91 PHE A N 1
ATOM 741 C CA . PHE A 1 91 ? -31.408 10.794 54.566 1.00 90.38 91 PHE A CA 1
ATOM 742 C C . PHE A 1 91 ? -32.004 9.422 54.252 1.00 90.38 91 PHE A C 1
ATOM 744 O O . PHE A 1 91 ? -32.923 9.335 53.444 1.00 90.38 91 PHE A O 1
ATOM 751 N N . LEU A 1 92 ? -31.542 8.370 54.931 1.00 89.06 92 LEU A N 1
ATOM 752 C CA . LEU A 1 92 ? -32.068 7.011 54.768 1.00 89.06 92 LEU A CA 1
ATOM 753 C C . LEU A 1 92 ? -33.559 6.928 55.130 1.00 89.06 92 LEU A C 1
ATOM 755 O O . LEU A 1 92 ? -34.357 6.382 54.368 1.00 89.06 92 LEU A O 1
ATOM 759 N N . ASN A 1 93 ? -33.952 7.582 56.228 1.00 87.69 93 ASN A N 1
ATOM 760 C CA . ASN A 1 93 ? -35.356 7.700 56.628 1.00 87.69 93 ASN A CA 1
ATOM 761 C C . ASN A 1 93 ? -36.203 8.440 55.583 1.00 87.69 93 ASN A C 1
ATOM 763 O O . ASN A 1 93 ? -37.358 8.086 55.360 1.00 87.69 93 ASN A O 1
ATOM 767 N N . ILE A 1 94 ? -35.637 9.465 54.938 1.00 86.75 94 ILE A N 1
ATOM 768 C CA . ILE A 1 94 ? -36.311 10.249 53.895 1.00 86.75 94 ILE A CA 1
ATOM 769 C C . ILE A 1 94 ? -36.563 9.403 52.643 1.00 86.75 94 ILE A C 1
ATOM 771 O O . ILE A 1 94 ? -37.660 9.456 52.091 1.00 86.75 94 ILE A O 1
ATOM 775 N N . ILE A 1 95 ? -35.561 8.649 52.184 1.00 86.44 95 ILE A N 1
ATOM 776 C CA . ILE A 1 95 ? -35.676 7.823 50.971 1.00 86.44 95 ILE A CA 1
ATOM 777 C C . ILE A 1 95 ? -36.412 6.499 51.218 1.00 86.44 95 ILE A C 1
ATOM 779 O O . ILE A 1 95 ? -36.738 5.803 50.262 1.00 86.44 95 ILE A O 1
ATOM 783 N N . GLY A 1 96 ? -36.687 6.160 52.481 1.00 85.44 96 GLY A N 1
ATOM 784 C CA . GLY A 1 96 ? -37.465 4.982 52.860 1.00 85.44 96 GLY A CA 1
ATOM 785 C C . GLY A 1 96 ? -36.718 3.658 52.698 1.00 85.44 96 GLY A C 1
ATOM 786 O O . GLY A 1 96 ? -37.361 2.621 52.552 1.00 85.44 96 GLY A O 1
ATOM 787 N N . PHE A 1 97 ? -35.382 3.677 52.721 1.00 84.25 97 PHE A N 1
ATOM 788 C CA . PHE A 1 97 ? -34.564 2.465 52.677 1.00 84.25 97 PHE A CA 1
ATOM 789 C C . PHE A 1 97 ? -33.832 2.246 53.991 1.00 84.25 97 PHE A C 1
ATOM 791 O O . PHE A 1 97 ? -33.236 3.164 54.552 1.00 84.25 97 PHE A O 1
ATOM 798 N N . GLU A 1 98 ? -33.807 0.992 54.432 1.00 86.56 98 GLU A N 1
ATOM 799 C CA . GLU A 1 98 ? -32.889 0.565 55.479 1.00 86.56 98 GLU A CA 1
ATOM 800 C C . GLU A 1 98 ? -31.448 0.593 54.955 1.00 86.56 98 GLU A C 1
ATOM 802 O O . GLU A 1 98 ? -31.172 0.200 53.815 1.00 86.56 98 GLU A O 1
ATOM 807 N N . GLU A 1 99 ? -30.517 1.026 55.806 1.00 85.88 99 GLU A N 1
ATOM 808 C CA . GLU A 1 99 ? -29.089 1.129 55.482 1.00 85.88 99 GLU A CA 1
ATOM 809 C C . GLU A 1 99 ? -28.528 -0.187 54.924 1.00 85.88 99 GLU A C 1
ATOM 811 O O . GLU A 1 99 ? -27.804 -0.195 53.927 1.00 85.88 99 GLU A O 1
ATOM 816 N N . GLU A 1 100 ? -28.921 -1.312 55.523 1.00 85.25 100 GLU A N 1
ATOM 817 C CA . GLU A 1 100 ? -28.484 -2.652 55.127 1.00 85.25 100 GLU A CA 1
ATOM 818 C C . GLU A 1 100 ? -28.978 -3.048 53.730 1.00 85.25 100 GLU A C 1
ATOM 820 O O . GLU A 1 100 ? -28.243 -3.680 52.967 1.00 85.25 100 GLU A O 1
ATOM 825 N N . ILE A 1 101 ? -30.190 -2.635 53.343 1.00 84.19 101 ILE A N 1
ATOM 826 C CA . ILE A 1 101 ? -30.740 -2.900 52.006 1.00 84.19 101 ILE A CA 1
ATOM 827 C C . ILE A 1 101 ? -29.937 -2.126 50.958 1.00 84.19 101 ILE A C 1
ATOM 829 O O . ILE A 1 101 ? -29.527 -2.702 49.945 1.00 84.19 101 ILE A O 1
ATOM 833 N N . LEU A 1 102 ? -29.658 -0.845 51.220 1.00 83.56 102 LEU A N 1
ATOM 834 C CA . LEU A 1 102 ? -28.873 -0.001 50.322 1.00 83.56 102 LEU A CA 1
ATOM 835 C C . LEU A 1 102 ? -27.430 -0.512 50.196 1.00 83.56 102 LEU A C 1
ATOM 837 O O . LEU A 1 102 ? -26.940 -0.704 49.081 1.00 83.56 102 LEU A O 1
ATOM 841 N N . LYS A 1 103 ? -26.773 -0.821 51.321 1.00 84.38 103 LYS A N 1
ATOM 842 C CA . LYS A 1 103 ? -25.422 -1.402 51.349 1.00 84.38 103 LYS A CA 1
ATOM 843 C C . LYS A 1 103 ? -25.360 -2.741 50.622 1.00 84.38 103 LYS A C 1
ATOM 845 O O . LYS A 1 103 ? -24.444 -2.961 49.832 1.00 84.38 103 LYS A O 1
ATOM 850 N N . SER A 1 104 ? -26.330 -3.628 50.843 1.00 83.62 104 SER A N 1
ATOM 851 C CA . SER A 1 104 ? -26.409 -4.927 50.166 1.00 83.62 104 SER A CA 1
ATOM 852 C C . SER A 1 104 ? -26.608 -4.770 48.657 1.00 83.62 104 SER A C 1
ATOM 854 O O . SER A 1 104 ? -25.932 -5.443 47.879 1.00 83.62 104 SER A O 1
ATOM 856 N N . ASN A 1 105 ? -27.466 -3.841 48.222 1.00 82.06 105 ASN A N 1
ATOM 857 C CA . ASN A 1 105 ? -27.682 -3.551 46.804 1.00 82.06 105 ASN A CA 1
ATOM 858 C C . ASN A 1 105 ? -26.416 -2.994 46.136 1.00 82.06 105 ASN A C 1
ATOM 860 O O . ASN A 1 105 ? -25.968 -3.519 45.117 1.00 82.06 105 ASN A O 1
ATOM 864 N N . ILE A 1 106 ? -25.781 -1.994 46.751 1.00 80.75 106 ILE A N 1
ATOM 865 C CA . ILE A 1 106 ? -24.537 -1.399 46.249 1.00 80.75 106 ILE A CA 1
ATOM 866 C C . ILE A 1 106 ? -23.420 -2.444 46.201 1.00 80.75 106 ILE A C 1
ATOM 868 O O . ILE A 1 106 ? -22.724 -2.545 45.194 1.00 80.75 106 ILE A O 1
ATOM 872 N N . LYS A 1 107 ? -23.285 -3.281 47.236 1.00 82.50 107 LYS A N 1
ATOM 873 C CA . LYS A 1 107 ? -22.294 -4.363 47.274 1.00 82.50 107 LYS A CA 1
ATOM 874 C C . LYS A 1 107 ? -22.552 -5.418 46.196 1.00 82.50 107 LYS A C 1
ATOM 876 O O . LYS A 1 107 ? -21.606 -5.882 45.569 1.00 82.50 107 LYS A O 1
ATOM 881 N N . LYS A 1 108 ? -23.812 -5.782 45.928 1.00 79.69 108 LYS A N 1
ATOM 882 C CA . LYS A 1 108 ? -24.174 -6.680 44.814 1.00 79.69 108 LYS A CA 1
ATOM 883 C C . LYS A 1 108 ? -23.804 -6.074 43.460 1.00 79.69 108 LYS A C 1
ATOM 885 O O . LYS A 1 108 ? -23.263 -6.781 42.613 1.00 79.69 108 LYS A O 1
ATOM 890 N N . LEU A 1 109 ? -24.054 -4.778 43.268 1.00 76.12 109 LEU A N 1
ATOM 891 C CA . LEU A 1 109 ? -23.644 -4.054 42.064 1.00 76.12 109 LEU A CA 1
ATOM 892 C C . LEU A 1 109 ? -22.118 -3.994 41.939 1.00 76.12 109 LEU A C 1
ATOM 894 O O . LEU A 1 109 ? -21.596 -4.211 40.853 1.00 76.12 109 LEU A O 1
ATOM 898 N N . GLU A 1 110 ? -21.396 -3.780 43.039 1.00 77.62 110 GLU A N 1
ATOM 899 C CA . GLU A 1 110 ? -19.931 -3.754 43.069 1.00 77.62 110 GLU A CA 1
ATOM 900 C C . GLU A 1 110 ? -19.332 -5.119 42.698 1.00 77.62 110 GLU A C 1
ATOM 902 O O . GLU A 1 110 ? -18.480 -5.200 41.815 1.00 77.62 110 GLU A O 1
ATOM 907 N N . VAL A 1 111 ? -19.843 -6.202 43.292 1.00 80.00 111 VAL A N 1
ATOM 908 C CA . VAL A 1 111 ? -19.417 -7.581 42.997 1.00 80.00 111 VAL A CA 1
ATOM 909 C C . VAL A 1 111 ? -19.730 -7.975 41.553 1.00 80.00 111 VAL A C 1
ATOM 911 O O . VAL A 1 111 ? -18.948 -8.696 40.941 1.00 80.00 111 VAL A O 1
ATOM 914 N N . ARG A 1 112 ? -20.848 -7.507 40.987 1.00 78.94 112 ARG A N 1
ATOM 915 C CA . ARG A 1 112 ? -21.242 -7.840 39.612 1.00 78.94 112 ARG A CA 1
ATOM 916 C C . ARG A 1 112 ? -20.513 -7.000 38.560 1.00 78.94 112 ARG A C 1
ATOM 918 O O . ARG A 1 112 ? -20.111 -7.542 37.538 1.00 78.94 112 ARG A O 1
ATOM 925 N N . LEU A 1 113 ? -20.365 -5.693 38.781 1.00 79.06 113 LEU A N 1
ATOM 926 C CA . LEU A 1 113 ? -19.893 -4.752 37.757 1.00 79.06 113 LEU A CA 1
ATOM 927 C C . LEU A 1 113 ? -18.370 -4.614 37.730 1.00 79.06 113 LEU A C 1
ATOM 929 O O . LEU A 1 113 ? -17.806 -4.465 36.650 1.00 79.06 113 LEU A O 1
ATOM 933 N N . LEU A 1 114 ? -17.677 -4.701 38.874 1.00 79.88 114 LEU A N 1
ATOM 934 C CA . LEU A 1 114 ? -16.214 -4.564 38.893 1.00 79.88 114 LEU A CA 1
ATOM 935 C C . LEU A 1 114 ? -15.483 -5.632 38.062 1.00 79.88 114 LEU A C 1
ATOM 937 O O . LEU A 1 114 ? -14.572 -5.251 37.324 1.00 79.88 114 LEU A O 1
ATOM 941 N N . PRO A 1 115 ? -15.844 -6.932 38.120 1.00 86.94 115 PRO A N 1
ATOM 942 C CA . PRO A 1 115 ? -15.195 -7.939 37.283 1.00 86.94 115 PRO A CA 1
ATOM 943 C C . PRO A 1 115 ? -15.398 -7.665 35.793 1.00 86.94 115 PRO A C 1
ATOM 945 O O . PRO A 1 115 ? -14.456 -7.803 35.017 1.00 86.94 115 PRO A O 1
ATOM 948 N N . VAL A 1 116 ? -16.598 -7.216 35.409 1.00 87.31 116 VAL A N 1
ATOM 949 C CA . VAL A 1 116 ? -16.930 -6.887 34.017 1.00 87.31 116 VAL A CA 1
ATOM 950 C C . VAL A 1 116 ? -16.118 -5.688 33.530 1.00 87.31 116 VAL A C 1
ATOM 952 O O . VAL A 1 116 ? -15.506 -5.760 32.470 1.00 87.31 116 VAL A O 1
ATOM 955 N N . LEU A 1 117 ? -16.033 -4.616 34.323 1.00 82.12 117 LEU A N 1
ATOM 956 C CA . LEU A 1 117 ? -15.234 -3.434 33.979 1.00 82.12 117 LEU A CA 1
ATOM 957 C C . LEU A 1 117 ? -13.734 -3.746 33.891 1.00 82.12 117 LEU A C 1
ATOM 959 O O . LEU A 1 117 ? -13.060 -3.268 32.982 1.00 82.12 117 LEU A O 1
ATOM 963 N N . SER A 1 118 ? -13.216 -4.576 34.800 1.00 85.38 118 SER A N 1
ATOM 964 C CA . SER A 1 118 ? -11.823 -5.039 34.759 1.00 85.38 118 SER A CA 1
ATOM 965 C C . SER A 1 118 ? -11.535 -5.842 33.486 1.00 85.38 118 SER A C 1
ATOM 967 O O . SER A 1 118 ? -10.526 -5.623 32.812 1.00 85.38 118 SER A O 1
ATOM 969 N N . GLU A 1 119 ? -12.457 -6.732 33.112 1.00 91.75 119 GLU A N 1
ATOM 970 C CA . GLU A 1 119 ? -12.345 -7.516 31.886 1.00 91.75 119 GLU A CA 1
ATOM 971 C C . GLU A 1 119 ? -12.421 -6.632 30.634 1.00 91.75 119 GLU A C 1
ATOM 973 O O . GLU A 1 119 ? -11.601 -6.794 29.732 1.00 91.75 119 GLU A O 1
ATOM 978 N N . ILE A 1 120 ? -13.322 -5.644 30.604 1.00 86.31 120 ILE A N 1
ATOM 979 C CA . ILE A 1 120 ? -13.399 -4.633 29.539 1.00 86.31 120 ILE A CA 1
ATOM 980 C C . ILE A 1 120 ? -12.057 -3.909 29.380 1.00 86.31 120 ILE A C 1
ATOM 982 O O . ILE A 1 120 ? -11.537 -3.835 28.266 1.00 86.31 120 ILE A O 1
ATOM 986 N N . SER A 1 121 ? -11.461 -3.410 30.469 1.00 81.62 121 SER A N 1
ATOM 987 C CA . SER A 1 121 ? -10.160 -2.728 30.415 1.00 81.62 121 SER A CA 1
ATOM 988 C C . SER A 1 121 ? -9.065 -3.639 29.859 1.00 81.62 121 SER A C 1
ATOM 990 O O . SER A 1 121 ? -8.327 -3.240 28.958 1.00 81.62 121 SER A O 1
ATOM 992 N N . ARG A 1 122 ? -9.002 -4.890 30.329 1.00 94.12 122 ARG A N 1
ATOM 993 C CA . ARG A 1 122 ? -8.027 -5.882 29.857 1.00 94.12 122 ARG A CA 1
ATOM 994 C C . ARG A 1 122 ? -8.193 -6.203 28.370 1.00 94.12 122 ARG A C 1
ATOM 996 O O . ARG A 1 122 ? -7.200 -6.335 27.653 1.00 94.12 122 ARG A O 1
ATOM 1003 N N . LEU A 1 123 ? -9.431 -6.377 27.907 1.00 94.56 123 LEU A N 1
ATOM 1004 C CA . LEU A 1 123 ? -9.734 -6.650 26.502 1.00 94.56 123 LEU A CA 1
ATOM 1005 C C . LEU A 1 123 ? -9.392 -5.449 25.622 1.00 94.56 123 LEU A C 1
ATOM 1007 O O . LEU A 1 123 ? -8.814 -5.646 24.555 1.00 94.56 123 LEU A O 1
ATOM 1011 N N . LYS A 1 124 ? -9.678 -4.226 26.083 1.00 85.75 124 LYS A N 1
ATOM 1012 C CA . LYS A 1 124 ? -9.376 -2.990 25.353 1.00 85.75 124 LYS A CA 1
ATOM 1013 C C . LYS A 1 124 ? -7.877 -2.837 25.109 1.00 85.75 124 LYS A C 1
ATOM 1015 O O . LYS A 1 124 ? -7.461 -2.700 23.966 1.00 85.75 124 LYS A O 1
ATOM 1020 N N . GLU A 1 125 ? -7.058 -2.997 26.149 1.00 88.19 125 GLU A N 1
ATOM 1021 C CA . GLU A 1 125 ? -5.596 -2.946 26.010 1.00 88.19 125 GLU A CA 1
ATOM 1022 C C . GLU A 1 125 ? -5.052 -3.981 25.014 1.00 88.19 125 GLU A C 1
ATOM 1024 O O . GLU A 1 125 ? -4.088 -3.720 24.293 1.00 88.19 125 GLU A O 1
ATOM 1029 N N . LYS A 1 126 ? -5.641 -5.183 24.977 1.00 95.25 126 LYS A N 1
ATOM 1030 C CA . LYS A 1 126 ? -5.255 -6.220 24.011 1.00 95.25 126 LYS A CA 1
ATOM 1031 C C . LYS A 1 126 ? -5.707 -5.876 22.596 1.00 95.25 126 LYS A C 1
ATOM 1033 O O . LYS A 1 126 ? -4.923 -6.050 21.669 1.00 95.25 126 LYS A O 1
ATOM 1038 N N . SER A 1 127 ? -6.938 -5.395 22.445 1.00 93.62 127 SER A N 1
ATOM 1039 C CA . SER A 1 127 ? -7.497 -4.964 21.164 1.00 93.62 127 SER A CA 1
ATOM 1040 C C . SER A 1 127 ? -6.634 -3.874 20.531 1.00 93.62 127 SER A C 1
ATOM 1042 O O . SER A 1 127 ? -6.198 -4.019 19.390 1.00 93.62 127 SER A O 1
ATOM 1044 N N . ASP A 1 128 ? -6.269 -2.852 21.310 1.00 84.94 128 ASP A N 1
ATOM 1045 C CA . ASP A 1 128 ? -5.420 -1.750 20.852 1.00 84.94 128 ASP A CA 1
ATOM 1046 C C . ASP A 1 128 ? -4.039 -2.253 20.398 1.00 84.94 128 ASP A C 1
ATOM 1048 O O . ASP A 1 128 ? -3.532 -1.844 19.352 1.00 84.94 128 ASP A O 1
ATOM 1052 N N . LYS A 1 129 ? -3.439 -3.201 21.134 1.00 95.38 129 LYS A N 1
ATOM 1053 C CA . LYS A 1 129 ? -2.167 -3.832 20.737 1.00 95.38 129 LYS A CA 1
ATOM 1054 C C . LYS A 1 129 ? -2.278 -4.565 19.401 1.00 95.38 129 LYS A C 1
ATOM 1056 O O . LYS A 1 129 ? -1.392 -4.411 18.563 1.00 95.38 129 LYS A O 1
ATOM 1061 N N . PHE A 1 130 ? -3.341 -5.343 19.192 1.00 96.00 130 PHE A N 1
ATOM 1062 C CA . PHE A 1 130 ? -3.560 -6.035 17.920 1.00 96.00 130 PHE A CA 1
ATOM 1063 C C . PHE A 1 130 ? -3.817 -5.056 16.773 1.00 96.00 130 PHE A C 1
ATOM 1065 O O . PHE A 1 130 ? -3.255 -5.228 15.695 1.00 96.00 130 PHE A O 1
ATOM 1072 N N . PHE A 1 131 ? -4.571 -3.985 17.018 1.00 92.38 131 PHE A N 1
ATOM 1073 C CA . PHE A 1 131 ? -4.833 -2.946 16.026 1.00 92.38 131 PHE A CA 1
ATOM 1074 C C . PHE A 1 131 ? -3.552 -2.227 15.585 1.00 92.38 131 PHE A C 1
ATOM 1076 O O . PHE A 1 131 ? -3.317 -2.064 14.389 1.00 92.38 131 PHE A O 1
ATOM 1083 N N . ILE A 1 132 ? -2.683 -1.853 16.533 1.00 91.88 132 ILE A N 1
ATOM 1084 C CA . ILE A 1 132 ? -1.375 -1.237 16.246 1.00 91.88 132 ILE A CA 1
ATOM 1085 C C . ILE A 1 132 ? -0.462 -2.206 15.483 1.00 91.88 132 ILE A C 1
ATOM 1087 O O . ILE A 1 132 ? 0.269 -1.793 14.585 1.00 91.88 132 ILE A O 1
ATOM 1091 N N . ALA A 1 133 ? -0.525 -3.500 15.804 1.00 94.25 133 ALA A N 1
ATOM 1092 C CA . ALA A 1 133 ? 0.199 -4.548 15.089 1.00 94.25 133 ALA A CA 1
ATOM 1093 C C . ALA A 1 133 ? -0.410 -4.895 13.712 1.00 94.25 133 ALA A C 1
ATOM 1095 O O . ALA A 1 133 ? 0.063 -5.823 13.061 1.00 94.25 133 ALA A O 1
ATOM 1096 N N . ASN A 1 134 ? -1.443 -4.168 13.264 1.00 93.00 134 ASN A N 1
ATOM 1097 C CA . ASN A 1 134 ? -2.216 -4.414 12.041 1.00 93.00 134 ASN A CA 1
ATOM 1098 C C . ASN A 1 134 ? -2.893 -5.791 11.984 1.00 93.00 134 ASN A C 1
ATOM 1100 O O . ASN A 1 134 ? -3.271 -6.260 10.910 1.00 93.00 134 ASN A O 1
ATOM 1104 N N . ASN A 1 135 ? -3.079 -6.427 13.140 1.00 94.62 135 ASN A N 1
ATOM 1105 C CA . ASN A 1 135 ? -3.798 -7.681 13.264 1.00 94.62 135 ASN A CA 1
ATOM 1106 C C . ASN A 1 135 ? -5.288 -7.407 13.508 1.00 94.62 135 ASN A C 1
ATOM 1108 O O . ASN A 1 135 ? -5.813 -7.535 14.616 1.00 94.62 135 ASN A O 1
ATOM 1112 N N . TYR A 1 136 ? -5.947 -6.890 12.470 1.00 95.50 136 TYR A N 1
ATOM 1113 C CA . TYR A 1 136 ? -7.281 -6.310 12.603 1.00 95.50 136 TYR A CA 1
ATOM 1114 C C . TYR A 1 136 ? -8.363 -7.347 12.925 1.00 95.50 136 TYR A C 1
ATOM 1116 O O . TYR A 1 136 ? -9.326 -6.995 13.599 1.00 95.50 136 TYR A O 1
ATOM 1124 N N . GLY A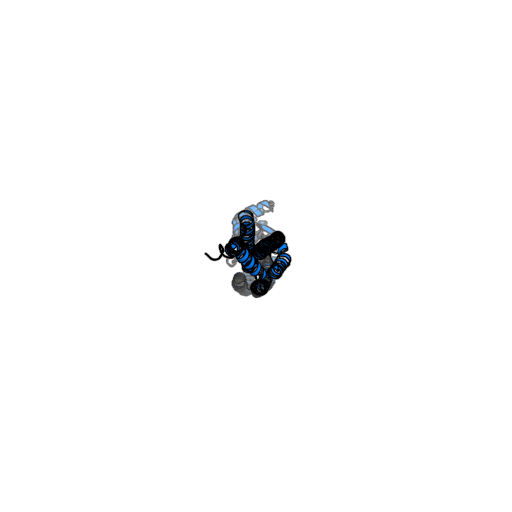 1 137 ? -8.209 -8.607 12.498 1.00 94.81 137 GLY A N 1
ATOM 1125 C CA . GLY A 1 137 ? -9.169 -9.679 12.788 1.00 94.81 137 GLY A CA 1
ATOM 1126 C C . GLY A 1 137 ? -9.347 -9.900 14.291 1.00 94.81 137 GLY A C 1
ATOM 1127 O O . GLY A 1 137 ? -10.453 -9.809 14.819 1.00 94.81 137 GLY A O 1
ATOM 1128 N N . GLU A 1 138 ? -8.241 -10.081 15.003 1.00 96.88 138 GLU A N 1
ATOM 1129 C CA . GLU A 1 138 ? -8.206 -10.312 16.445 1.00 96.88 138 GLU A CA 1
ATOM 1130 C C . GLU A 1 138 ? -8.612 -9.056 17.221 1.00 96.88 138 GLU A C 1
ATOM 1132 O O . GLU A 1 138 ? -9.284 -9.157 18.250 1.00 96.88 138 GLU A O 1
ATOM 1137 N N . ALA A 1 139 ? -8.257 -7.866 16.723 1.00 96.31 139 ALA A N 1
ATOM 1138 C CA . ALA A 1 139 ? -8.739 -6.608 17.290 1.00 96.31 139 ALA A CA 1
ATOM 1139 C C . ALA A 1 139 ? -10.277 -6.518 17.222 1.00 96.31 139 ALA A C 1
ATOM 1141 O O . ALA A 1 139 ? -10.923 -6.192 18.218 1.00 96.31 139 ALA A O 1
ATOM 1142 N N . ILE A 1 140 ? -10.877 -6.881 16.082 1.00 96.69 140 ILE A N 1
ATOM 1143 C CA . ILE A 1 140 ? -12.335 -6.907 15.899 1.00 96.69 140 ILE A CA 1
ATOM 1144 C C . ILE A 1 140 ? -12.989 -7.932 16.834 1.00 96.69 140 ILE A C 1
ATOM 1146 O O . ILE A 1 140 ? -13.967 -7.604 17.506 1.00 96.69 140 ILE A O 1
ATOM 1150 N N . GLU A 1 141 ? -12.444 -9.148 16.941 1.00 97.69 141 GLU A N 1
ATOM 1151 C CA . GLU A 1 141 ? -12.987 -10.178 17.838 1.00 97.69 141 GLU A CA 1
ATOM 1152 C C . GLU A 1 141 ? -12.989 -9.741 19.309 1.00 97.69 141 GLU A C 1
ATOM 1154 O O . GLU A 1 141 ? -13.948 -9.998 20.045 1.00 97.69 141 GLU A O 1
ATOM 1159 N N . LEU A 1 142 ? -11.917 -9.086 19.764 1.00 96.56 142 LEU A N 1
ATOM 1160 C CA . LEU A 1 142 ? -11.832 -8.574 21.130 1.00 96.56 142 LEU A CA 1
ATOM 1161 C C . LEU A 1 142 ? -12.781 -7.396 21.350 1.00 96.56 142 LEU A C 1
ATOM 1163 O O . LEU A 1 142 ? -13.479 -7.379 22.363 1.00 96.56 142 LEU A O 1
ATOM 1167 N N . ALA A 1 143 ? -12.865 -6.459 20.406 1.00 95.56 143 ALA A N 1
ATOM 1168 C CA . ALA A 1 143 ? -13.815 -5.352 20.474 1.00 95.56 143 ALA A CA 1
ATOM 1169 C C . ALA A 1 143 ? -15.270 -5.849 20.517 1.00 95.56 143 ALA A C 1
ATOM 1171 O O . ALA A 1 143 ? -16.071 -5.346 21.303 1.00 95.56 143 ALA A O 1
ATOM 1172 N N . GLN A 1 144 ? -15.608 -6.909 19.774 1.00 97.81 144 GLN A N 1
ATOM 1173 C CA . GLN A 1 144 ? -16.942 -7.514 19.811 1.00 97.81 144 GLN A CA 1
ATOM 1174 C C . GLN A 1 144 ? -17.271 -8.130 21.181 1.00 97.81 144 GLN A C 1
ATOM 1176 O O . GLN A 1 144 ? -18.414 -8.052 21.639 1.00 97.81 144 GLN A O 1
ATOM 1181 N N . LYS A 1 145 ? -16.276 -8.706 21.873 1.00 97.62 145 LYS A N 1
ATOM 1182 C CA . LYS A 1 145 ? -16.440 -9.163 23.265 1.00 97.62 145 LYS A CA 1
ATOM 1183 C C . LYS A 1 145 ? -16.714 -7.988 24.203 1.00 97.62 145 LYS A C 1
ATOM 1185 O O . LYS A 1 145 ? -17.576 -8.111 25.068 1.00 97.62 145 LYS A O 1
ATOM 1190 N N . ILE A 1 146 ? -16.039 -6.853 24.008 1.00 91.56 146 ILE A N 1
ATOM 1191 C CA . ILE A 1 146 ? -16.281 -5.634 24.794 1.00 91.56 146 ILE A CA 1
ATOM 1192 C C . ILE A 1 146 ? -17.696 -5.101 24.549 1.00 91.56 146 ILE A C 1
ATOM 1194 O O . ILE A 1 146 ? -18.368 -4.765 25.517 1.00 91.56 146 ILE A O 1
ATOM 1198 N N . VAL A 1 147 ? -18.186 -5.092 23.302 1.00 93.06 147 VAL A N 1
ATOM 1199 C 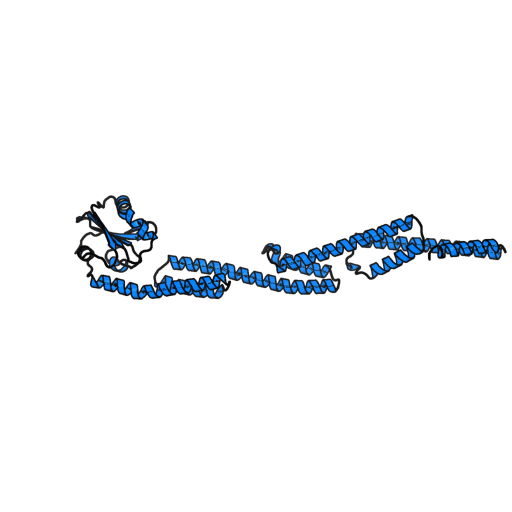CA . VAL A 1 147 ? -19.577 -4.712 22.977 1.00 93.06 147 VAL A CA 1
ATOM 1200 C C . VAL A 1 147 ? -20.581 -5.557 23.763 1.00 93.06 147 VAL A C 1
ATOM 1202 O O . VAL A 1 147 ? -21.514 -5.020 24.353 1.00 93.06 147 VAL A O 1
ATOM 1205 N N . ASN A 1 148 ? -20.384 -6.877 23.819 1.00 95.44 148 ASN A N 1
ATOM 1206 C CA . ASN A 1 148 ? -21.286 -7.757 24.566 1.00 95.44 148 ASN A CA 1
ATOM 1207 C C . ASN A 1 148 ? -21.254 -7.458 26.074 1.00 95.44 148 ASN A C 1
ATOM 1209 O O . ASN A 1 148 ? -22.306 -7.353 26.697 1.00 95.44 148 ASN A O 1
ATOM 1213 N N . LEU A 1 149 ? -20.063 -7.244 26.645 1.00 92.06 149 LEU A N 1
ATOM 1214 C CA . LEU A 1 149 ? -19.928 -6.861 28.053 1.00 92.06 149 LEU A CA 1
ATOM 1215 C C . LEU A 1 149 ? -20.551 -5.488 28.344 1.00 92.06 149 LEU A C 1
ATOM 1217 O O . LEU A 1 149 ? -21.160 -5.320 29.396 1.00 92.06 149 LEU A O 1
ATOM 1221 N N . ALA A 1 150 ? -20.434 -4.529 27.422 1.00 83.62 150 ALA A N 1
ATOM 1222 C CA . ALA A 1 150 ? -21.055 -3.210 27.525 1.00 83.62 150 ALA A CA 1
ATOM 1223 C C . ALA A 1 150 ? -22.589 -3.313 27.546 1.00 83.62 150 ALA A C 1
ATOM 1225 O O . ALA A 1 150 ? -23.232 -2.713 28.407 1.00 83.62 150 ALA A O 1
ATOM 1226 N N . ARG A 1 151 ? -23.175 -4.159 26.687 1.00 88.69 151 ARG A N 1
ATOM 1227 C CA . ARG A 1 151 ? -24.618 -4.465 26.695 1.00 88.69 151 ARG A CA 1
ATOM 1228 C C . ARG A 1 151 ? -25.075 -5.086 28.009 1.00 88.69 151 ARG A C 1
ATOM 1230 O O . ARG A 1 151 ? -26.106 -4.684 28.548 1.00 88.69 151 ARG A O 1
ATOM 1237 N N . ASP A 1 152 ? -24.297 -6.020 28.557 1.00 86.19 152 ASP A N 1
ATOM 1238 C CA . ASP A 1 152 ? -24.618 -6.686 29.827 1.00 86.19 152 ASP A CA 1
ATOM 1239 C C . ASP A 1 152 ? -24.707 -5.700 31.004 1.00 86.19 152 ASP A C 1
ATOM 1241 O O . ASP A 1 152 ? -25.469 -5.926 31.954 1.00 86.19 152 ASP A O 1
ATOM 1245 N N . ILE A 1 153 ? -23.947 -4.600 30.940 1.00 82.19 153 ILE A N 1
ATOM 1246 C CA . ILE A 1 153 ? -23.952 -3.524 31.943 1.00 82.19 153 ILE A CA 1
ATOM 1247 C C . ILE A 1 153 ? -24.768 -2.294 31.525 1.00 82.19 153 ILE A C 1
ATOM 1249 O O . ILE A 1 153 ? -24.863 -1.356 32.315 1.00 82.19 153 ILE A O 1
ATOM 1253 N N . LYS A 1 154 ? -25.399 -2.324 30.342 1.00 77.19 154 LYS A N 1
ATOM 1254 C CA . LYS A 1 154 ? -26.170 -1.219 29.746 1.00 77.19 154 LYS A CA 1
ATOM 1255 C C . LYS A 1 154 ? -25.360 0.079 29.607 1.00 77.19 154 LYS A C 1
ATOM 1257 O O . LYS A 1 154 ? -25.851 1.160 29.928 1.00 77.19 154 LYS A O 1
ATOM 1262 N N . ASP A 1 155 ? -24.103 -0.043 29.182 1.00 74.44 155 ASP A N 1
ATOM 1263 C CA . ASP A 1 155 ? -23.226 1.087 28.858 1.00 74.44 155 ASP A CA 1
ATOM 1264 C C . ASP A 1 155 ? -23.258 1.360 27.346 1.00 74.44 155 ASP A C 1
ATOM 1266 O O . ASP A 1 155 ? -22.381 0.934 26.590 1.00 74.44 155 ASP A O 1
ATOM 1270 N N . ASP A 1 156 ? -24.305 2.067 26.912 1.00 71.38 156 ASP A N 1
ATOM 1271 C CA . ASP A 1 156 ? -24.555 2.379 25.497 1.00 71.38 156 ASP A CA 1
ATOM 1272 C C . ASP A 1 156 ? -23.423 3.223 24.879 1.00 71.38 156 ASP A C 1
ATOM 1274 O O . ASP A 1 156 ? -23.130 3.116 23.687 1.00 71.38 156 ASP A O 1
ATOM 1278 N N . SER A 1 157 ? -22.750 4.048 25.693 1.00 68.75 157 SER A N 1
ATOM 1279 C CA . SER A 1 157 ? -21.620 4.867 25.242 1.00 68.75 157 SER A CA 1
ATOM 1280 C C . SER A 1 157 ? -20.434 3.987 24.866 1.00 68.75 157 SER A C 1
ATOM 1282 O O . SER A 1 157 ? -19.862 4.149 23.787 1.00 68.75 157 SER A O 1
ATOM 1284 N N . LEU A 1 158 ? -20.065 3.046 25.739 1.00 76.62 158 LEU A N 1
ATOM 1285 C CA . LEU A 1 158 ? -18.971 2.121 25.469 1.00 76.62 158 LEU A CA 1
ATOM 1286 C C . LEU A 1 158 ? -19.293 1.194 24.293 1.00 76.62 158 LEU A C 1
ATOM 1288 O O . LEU A 1 158 ? -18.411 0.922 23.477 1.00 76.62 158 LEU A O 1
ATOM 1292 N N . GLU A 1 159 ? -20.538 0.720 24.189 1.00 82.38 159 GLU A N 1
ATOM 1293 C CA . GLU A 1 159 ? -20.987 -0.063 23.036 1.00 82.38 159 GLU A CA 1
ATOM 1294 C C . GLU A 1 159 ? -20.740 0.699 21.727 1.00 82.38 159 GLU A C 1
ATOM 1296 O O . GLU A 1 159 ? -20.077 0.174 20.827 1.00 82.38 159 GLU A O 1
ATOM 1301 N N . GLN A 1 160 ? -21.215 1.945 21.634 1.00 77.19 160 GLN A N 1
ATOM 1302 C CA . GLN A 1 160 ? -21.079 2.740 20.416 1.00 77.19 160 GLN A CA 1
ATOM 1303 C C . GLN A 1 160 ? -19.612 3.035 20.075 1.00 77.19 160 GLN A C 1
ATOM 1305 O O . GLN A 1 160 ? -19.221 2.944 18.906 1.00 77.19 160 GLN A O 1
ATOM 1310 N N . ASP A 1 161 ? -18.785 3.332 21.079 1.00 76.00 161 ASP A N 1
ATOM 1311 C CA . ASP A 1 161 ? -17.347 3.546 20.898 1.00 76.00 161 ASP A CA 1
ATOM 1312 C C . ASP A 1 161 ? -16.663 2.315 20.286 1.00 76.00 161 ASP A C 1
ATOM 1314 O O . ASP A 1 161 ? -15.853 2.437 19.364 1.00 76.00 161 ASP A O 1
ATOM 1318 N N . GLN A 1 162 ? -17.004 1.112 20.758 1.00 93.38 162 GLN A N 1
ATOM 1319 C CA . GLN A 1 162 ? -16.424 -0.121 20.224 1.00 93.38 162 GLN A CA 1
ATOM 1320 C C . GLN A 1 162 ? -16.966 -0.486 18.839 1.00 93.38 162 GLN A C 1
ATOM 1322 O O . GLN A 1 162 ? -16.210 -0.994 18.014 1.00 93.38 162 GLN A O 1
ATOM 1327 N N . ILE A 1 163 ? -18.231 -0.183 18.532 1.00 92.12 163 ILE A N 1
ATOM 1328 C CA . ILE A 1 163 ? -18.778 -0.343 17.173 1.00 92.12 163 ILE A CA 1
ATOM 1329 C C . ILE A 1 163 ? -18.016 0.545 16.180 1.00 92.12 163 ILE A C 1
ATOM 1331 O O . ILE A 1 163 ? -17.639 0.090 15.097 1.00 92.12 163 ILE A O 1
ATOM 1335 N N . ASN A 1 164 ? -17.738 1.796 16.553 1.00 85.62 164 ASN A N 1
ATOM 1336 C CA . ASN A 1 164 ? -16.953 2.710 15.723 1.00 85.62 164 ASN A CA 1
ATOM 1337 C C . ASN A 1 164 ? -15.529 2.179 15.497 1.00 85.62 164 ASN A C 1
ATOM 1339 O O . ASN A 1 164 ? -15.050 2.172 14.362 1.00 85.62 164 ASN A O 1
ATOM 1343 N N . PHE A 1 165 ? -14.888 1.664 16.551 1.00 89.44 165 PHE A N 1
ATOM 1344 C CA . PHE A 1 165 ? -13.577 1.019 16.461 1.00 89.44 165 PHE A CA 1
ATOM 1345 C C . PHE A 1 165 ? -13.581 -0.199 15.518 1.00 89.44 165 PHE A C 1
ATOM 1347 O O . PHE A 1 165 ? -12.700 -0.321 14.668 1.00 89.44 165 PHE A O 1
ATOM 1354 N N . ILE A 1 166 ? -14.588 -1.077 15.611 1.00 95.06 166 ILE A N 1
ATOM 1355 C CA . ILE A 1 166 ? -14.742 -2.247 14.726 1.00 95.06 166 ILE A CA 1
ATOM 1356 C C . ILE A 1 166 ? -14.871 -1.810 13.262 1.00 95.06 166 ILE A C 1
ATOM 1358 O O . ILE A 1 166 ? -14.218 -2.374 12.381 1.00 95.06 166 ILE A O 1
ATOM 1362 N N . ASN A 1 167 ? -15.675 -0.779 12.991 1.00 93.81 167 ASN A N 1
ATOM 1363 C CA . ASN A 1 167 ? -15.836 -0.239 11.643 1.00 93.81 167 ASN A CA 1
ATOM 1364 C C . ASN A 1 167 ? -14.513 0.308 11.087 1.00 93.81 167 ASN A C 1
ATOM 1366 O O . ASN A 1 167 ? -14.164 0.017 9.941 1.00 93.81 167 ASN A O 1
ATOM 1370 N N . GLU A 1 168 ? -13.749 1.048 11.895 1.00 92.00 168 GLU A N 1
ATOM 1371 C CA . GLU A 1 168 ? -12.421 1.521 11.498 1.00 92.00 168 GLU A CA 1
ATOM 1372 C C . GLU A 1 168 ? -11.467 0.350 11.213 1.00 92.00 168 GLU A C 1
ATOM 1374 O O . GLU A 1 168 ? -10.790 0.338 10.181 1.00 92.00 168 GLU A O 1
ATOM 1379 N N . ALA A 1 169 ? -11.448 -0.666 12.079 1.00 94.50 169 ALA A N 1
ATOM 1380 C CA . ALA A 1 169 ? -10.623 -1.857 11.897 1.00 94.50 169 ALA A CA 1
ATOM 1381 C C . ALA A 1 169 ? -10.967 -2.603 10.598 1.00 94.50 169 ALA A C 1
ATOM 1383 O O . ALA A 1 169 ? -10.061 -2.991 9.863 1.00 94.50 169 ALA A O 1
ATOM 1384 N N . HIS A 1 170 ? -12.251 -2.733 10.248 1.00 95.62 170 HIS A N 1
ATOM 1385 C CA . HIS A 1 170 ? -12.671 -3.314 8.969 1.00 95.62 170 HIS A CA 1
ATOM 1386 C C . HIS A 1 170 ? -12.194 -2.504 7.759 1.00 95.62 170 HIS A C 1
ATOM 1388 O O . HIS A 1 170 ? -11.771 -3.090 6.759 1.00 95.62 170 HIS A O 1
ATOM 1394 N N . ILE A 1 171 ? -12.251 -1.171 7.830 1.00 92.50 171 ILE A N 1
ATOM 1395 C CA . ILE A 1 171 ? -11.759 -0.296 6.757 1.00 92.50 171 ILE A CA 1
ATOM 1396 C C . ILE A 1 171 ? -10.254 -0.509 6.559 1.00 92.50 171 ILE A C 1
ATOM 1398 O O . ILE A 1 171 ? -9.805 -0.710 5.427 1.00 92.50 171 ILE A O 1
ATOM 1402 N N . ARG A 1 172 ? -9.477 -0.526 7.649 1.00 93.06 172 ARG A N 1
ATOM 1403 C CA . ARG A 1 172 ? -8.025 -0.742 7.587 1.00 93.06 172 ARG A CA 1
ATOM 1404 C C . ARG A 1 172 ? -7.652 -2.154 7.135 1.00 93.06 172 ARG A C 1
ATOM 1406 O O . ARG A 1 172 ? -6.720 -2.299 6.346 1.00 93.06 172 ARG A O 1
ATOM 1413 N N . ALA A 1 173 ? -8.401 -3.173 7.558 1.00 93.44 173 ALA A N 1
ATOM 1414 C CA . ALA A 1 173 ? -8.205 -4.553 7.120 1.00 93.44 173 ALA A CA 1
ATOM 1415 C C . ALA A 1 173 ? -8.328 -4.686 5.599 1.00 93.44 173 ALA A C 1
ATOM 1417 O O . ALA A 1 173 ? -7.397 -5.154 4.947 1.00 93.44 173 ALA A O 1
ATOM 1418 N N . ARG A 1 174 ? -9.419 -4.169 5.019 1.00 91.12 174 ARG A N 1
ATOM 1419 C CA . ARG A 1 174 ? -9.626 -4.188 3.561 1.00 91.12 174 ARG A CA 1
ATOM 1420 C C . ARG A 1 174 ? -8.540 -3.417 2.815 1.00 91.12 174 ARG A C 1
ATOM 1422 O O . ARG A 1 174 ? -8.063 -3.877 1.782 1.00 91.12 174 ARG A O 1
ATOM 1429 N N . ALA A 1 175 ? -8.132 -2.258 3.335 1.00 89.06 175 ALA A N 1
ATOM 1430 C CA . ALA A 1 175 ? -7.048 -1.482 2.738 1.00 89.06 175 ALA A CA 1
ATOM 1431 C C . ALA A 1 175 ? -5.725 -2.272 2.724 1.00 89.06 175 ALA A C 1
ATOM 1433 O O . ALA A 1 175 ? -5.033 -2.282 1.708 1.00 89.06 175 ALA A O 1
ATOM 1434 N N . SER A 1 176 ? -5.405 -2.973 3.816 1.00 89.81 176 SER A N 1
ATOM 1435 C CA . SER A 1 176 ? -4.217 -3.830 3.926 1.00 89.81 176 SER A CA 1
ATOM 1436 C C . SER A 1 176 ? -4.263 -5.020 2.960 1.00 89.81 176 SER A C 1
ATOM 1438 O O . SER A 1 176 ? -3.294 -5.277 2.247 1.00 89.81 176 SER A O 1
ATOM 1440 N N . GLU A 1 177 ? -5.401 -5.711 2.858 1.00 89.94 177 GLU A N 1
ATOM 1441 C CA . GLU A 1 177 ? -5.601 -6.813 1.903 1.00 89.94 177 GLU A CA 1
ATOM 1442 C C . GLU A 1 177 ? -5.393 -6.363 0.454 1.00 89.94 177 GLU A C 1
ATOM 1444 O O . GLU A 1 177 ? -4.670 -7.007 -0.307 1.00 89.94 177 GLU A O 1
ATOM 1449 N N . MET A 1 178 ? -5.976 -5.221 0.085 1.00 88.50 178 MET A N 1
ATOM 1450 C CA . MET A 1 178 ? -5.830 -4.648 -1.252 1.00 88.50 178 MET A CA 1
ATOM 1451 C C . MET A 1 178 ? -4.383 -4.240 -1.545 1.00 88.50 178 MET A C 1
ATOM 1453 O O . MET A 1 178 ? -3.884 -4.499 -2.640 1.00 88.50 178 MET A O 1
ATOM 1457 N N . LEU A 1 179 ? -3.682 -3.641 -0.574 1.00 90.38 179 LEU A N 1
ATOM 1458 C CA . LEU A 1 179 ? -2.257 -3.330 -0.710 1.00 90.38 179 LEU A CA 1
ATOM 1459 C C . LEU A 1 179 ? -1.432 -4.602 -0.935 1.00 90.38 179 LEU A C 1
ATOM 1461 O O . LEU A 1 179 ? -0.627 -4.641 -1.864 1.00 90.38 179 LEU A O 1
ATOM 1465 N N . ASN A 1 180 ? -1.681 -5.659 -0.161 1.00 90.88 180 ASN A N 1
ATOM 1466 C CA . ASN A 1 180 ? -1.007 -6.947 -0.327 1.00 90.88 180 ASN A CA 1
ATOM 1467 C C . ASN A 1 180 ? -1.271 -7.569 -1.708 1.00 90.88 180 ASN A C 1
ATOM 1469 O O . ASN A 1 180 ? -0.344 -8.089 -2.332 1.00 90.88 180 ASN A O 1
ATOM 1473 N N . GLU A 1 181 ? -2.502 -7.488 -2.225 1.00 92.62 181 GLU A N 1
ATOM 1474 C CA . GLU A 1 181 ? -2.822 -7.940 -3.585 1.00 92.62 181 GLU A CA 1
ATOM 1475 C C . GLU A 1 181 ? -1.998 -7.171 -4.628 1.00 92.62 181 GLU A C 1
ATOM 1477 O O . GLU A 1 181 ? -1.347 -7.782 -5.483 1.00 92.62 181 GLU A O 1
ATOM 1482 N N . ILE A 1 182 ? -1.981 -5.835 -4.540 1.00 93.44 182 ILE A N 1
ATOM 1483 C CA . ILE A 1 182 ? -1.207 -4.983 -5.450 1.00 93.44 182 ILE A CA 1
ATOM 1484 C C . ILE A 1 182 ? 0.277 -5.341 -5.371 1.00 93.44 182 ILE A C 1
ATOM 1486 O O . ILE A 1 182 ? 0.929 -5.476 -6.406 1.00 93.44 182 ILE A O 1
ATOM 1490 N N . GLU A 1 183 ? 0.819 -5.540 -4.170 1.00 92.62 183 GLU A N 1
ATOM 1491 C CA . GLU A 1 183 ? 2.214 -5.925 -3.976 1.00 92.62 183 GLU A CA 1
ATOM 1492 C C . GLU A 1 183 ? 2.551 -7.285 -4.595 1.00 92.62 183 GLU A C 1
ATOM 1494 O O . GLU A 1 183 ? 3.586 -7.413 -5.256 1.00 92.62 183 GLU A O 1
ATOM 1499 N N . MET A 1 184 ? 1.692 -8.295 -4.432 1.00 94.12 184 MET A N 1
ATOM 1500 C CA . MET A 1 184 ? 1.892 -9.599 -5.070 1.00 94.12 184 MET A CA 1
ATOM 1501 C C . MET A 1 184 ? 1.899 -9.475 -6.594 1.00 94.12 184 MET A C 1
ATOM 1503 O O . MET A 1 184 ? 2.837 -9.940 -7.249 1.00 94.12 184 MET A O 1
ATOM 1507 N N . VAL A 1 185 ? 0.910 -8.778 -7.160 1.00 95.19 185 VAL A N 1
ATOM 1508 C CA . VAL A 1 185 ? 0.834 -8.541 -8.607 1.00 95.19 185 VAL A CA 1
ATOM 1509 C C . VAL A 1 185 ? 2.054 -7.755 -9.095 1.00 95.19 185 VAL A C 1
ATOM 1511 O O . VAL A 1 185 ? 2.628 -8.098 -10.128 1.00 95.19 185 VAL A O 1
ATOM 1514 N N . CYS A 1 186 ? 2.519 -6.754 -8.341 1.00 94.56 186 CYS A N 1
ATOM 1515 C CA . CYS A 1 186 ? 3.750 -6.015 -8.629 1.00 94.56 186 CYS A CA 1
ATOM 1516 C C . CYS A 1 186 ? 4.968 -6.932 -8.720 1.00 94.56 186 CYS A C 1
ATOM 1518 O O . CYS A 1 186 ? 5.762 -6.795 -9.654 1.00 94.56 186 CYS A O 1
ATOM 1520 N N . ARG A 1 187 ? 5.136 -7.875 -7.783 1.00 94.81 187 ARG A N 1
ATOM 1521 C CA . ARG A 1 187 ? 6.267 -8.821 -7.794 1.00 94.81 187 ARG A CA 1
ATOM 1522 C C . ARG A 1 187 ? 6.241 -9.694 -9.044 1.00 94.81 187 ARG A C 1
ATOM 1524 O O . ARG A 1 187 ? 7.259 -9.819 -9.727 1.00 94.81 187 ARG A O 1
ATOM 1531 N N . GLU A 1 188 ? 5.078 -10.239 -9.391 1.00 96.38 188 GLU A N 1
ATOM 1532 C CA . GLU A 1 188 ? 4.915 -11.050 -10.600 1.00 96.38 188 GLU A CA 1
ATOM 1533 C C . GLU A 1 188 ? 5.178 -10.249 -11.878 1.00 96.38 188 GLU A C 1
ATOM 1535 O O . GLU A 1 188 ? 5.929 -10.688 -12.755 1.00 96.38 188 GLU A O 1
ATOM 1540 N N . LYS A 1 189 ? 4.586 -9.055 -11.980 1.00 96.62 189 LYS A N 1
ATOM 1541 C CA . LYS A 1 189 ? 4.745 -8.162 -13.132 1.00 96.62 189 LYS A CA 1
ATOM 1542 C C . LYS A 1 189 ? 6.193 -7.691 -13.266 1.00 96.62 189 LYS A C 1
ATOM 1544 O O . LYS A 1 189 ? 6.709 -7.688 -14.376 1.00 96.62 189 LYS A O 1
ATOM 1549 N N . THR A 1 190 ? 6.884 -7.414 -12.160 1.00 96.50 190 THR A N 1
ATOM 1550 C CA . THR A 1 190 ? 8.318 -7.074 -12.150 1.00 96.50 190 THR A CA 1
ATOM 1551 C C . THR A 1 190 ? 9.179 -8.226 -12.652 1.00 96.50 190 THR A C 1
ATOM 1553 O O . THR A 1 190 ? 10.097 -8.005 -13.441 1.00 96.50 190 THR A O 1
ATOM 1556 N N . LYS A 1 191 ? 8.888 -9.464 -12.235 1.00 96.88 191 LYS A N 1
ATOM 1557 C CA . LYS A 1 191 ? 9.608 -10.648 -12.719 1.00 96.88 191 LYS A CA 1
ATOM 1558 C C . LYS A 1 191 ? 9.440 -10.814 -14.231 1.00 96.88 191 LYS A C 1
ATOM 1560 O O . LYS A 1 191 ? 10.438 -10.946 -14.934 1.00 96.88 191 LYS A O 1
ATOM 1565 N N . LYS A 1 192 ? 8.200 -10.747 -14.728 1.00 96.81 192 LYS A N 1
ATOM 1566 C CA . LYS A 1 192 ? 7.901 -10.832 -16.168 1.00 96.81 192 LYS A CA 1
ATOM 1567 C C . LYS A 1 192 ? 8.535 -9.682 -16.953 1.00 96.81 192 LYS A C 1
ATOM 1569 O O . LYS A 1 192 ? 9.098 -9.914 -18.014 1.00 96.81 192 LYS A O 1
ATOM 1574 N N . PHE A 1 193 ? 8.488 -8.464 -16.414 1.00 97.50 193 PHE A N 1
ATOM 1575 C CA . PHE A 1 193 ? 9.127 -7.294 -17.010 1.00 97.50 193 PHE A CA 1
ATOM 1576 C C . PHE A 1 193 ? 10.630 -7.520 -17.200 1.00 97.50 193 PHE A C 1
ATOM 1578 O O . PHE A 1 193 ? 11.116 -7.386 -18.317 1.00 97.50 193 PHE A O 1
ATOM 1585 N N . ASN A 1 194 ? 11.355 -7.926 -16.150 1.00 96.12 194 ASN A N 1
ATOM 1586 C CA . ASN A 1 194 ? 12.800 -8.153 -16.255 1.00 96.12 194 ASN A CA 1
ATOM 1587 C C . ASN A 1 194 ? 13.126 -9.245 -17.295 1.00 96.12 194 ASN A C 1
ATOM 1589 O O . ASN A 1 194 ? 14.018 -9.046 -18.109 1.00 96.12 194 ASN A O 1
ATOM 1593 N N . GLN A 1 195 ? 12.363 -10.347 -17.326 1.00 96.50 195 GLN A N 1
ATOM 1594 C CA . GLN A 1 195 ? 12.544 -11.421 -18.316 1.00 96.50 195 GLN A CA 1
ATOM 1595 C C . GLN A 1 195 ? 12.356 -10.930 -19.757 1.00 96.50 195 GLN A C 1
ATOM 1597 O O . GLN A 1 195 ? 13.100 -11.323 -20.652 1.00 96.50 195 GLN A O 1
ATOM 1602 N N . LEU A 1 196 ? 11.365 -10.067 -19.997 1.00 94.19 196 LEU A N 1
ATOM 1603 C CA . LEU A 1 196 ? 11.147 -9.478 -21.317 1.00 94.19 196 LEU A CA 1
ATOM 1604 C C . LEU A 1 196 ? 12.254 -8.494 -21.686 1.00 94.19 196 LEU A C 1
ATOM 1606 O O . LEU A 1 196 ? 12.686 -8.493 -22.830 1.00 94.19 196 LEU A O 1
ATOM 1610 N N . VAL A 1 197 ? 12.744 -7.697 -20.735 1.00 90.88 197 VAL A N 1
ATOM 1611 C CA . VAL A 1 197 ? 13.877 -6.787 -20.957 1.00 90.88 197 VAL A CA 1
ATOM 1612 C C . VAL A 1 197 ? 15.150 -7.557 -21.313 1.00 90.88 197 VAL A C 1
ATOM 1614 O O . VAL A 1 197 ? 15.839 -7.169 -22.251 1.00 90.88 197 VAL A O 1
ATOM 1617 N N . GLU A 1 198 ? 15.441 -8.657 -20.614 1.00 90.75 198 GLU A N 1
ATOM 1618 C CA . GLU A 1 198 ? 16.581 -9.543 -20.903 1.00 90.75 198 GLU A CA 1
ATOM 1619 C C . GLU A 1 198 ? 16.460 -10.220 -22.272 1.00 90.75 198 GLU A C 1
ATOM 1621 O O . GLU A 1 198 ? 17.449 -10.359 -22.983 1.00 90.75 198 GLU A O 1
ATOM 1626 N N . ALA A 1 199 ? 15.243 -10.595 -22.670 1.00 89.69 199 ALA A N 1
ATOM 1627 C CA . ALA A 1 199 ? 14.949 -11.128 -23.998 1.00 89.69 199 ALA A CA 1
ATOM 1628 C C . ALA A 1 199 ? 14.848 -10.042 -25.089 1.00 89.69 199 ALA A C 1
ATOM 1630 O O . ALA A 1 199 ? 14.407 -10.340 -26.200 1.00 89.69 199 ALA A O 1
ATOM 1631 N N . GLU A 1 200 ? 15.189 -8.789 -24.765 1.00 85.94 200 GLU A N 1
ATOM 1632 C CA . GLU A 1 200 ? 15.093 -7.617 -25.644 1.00 85.94 200 GLU A CA 1
ATOM 1633 C C . GLU A 1 200 ? 13.679 -7.384 -26.210 1.00 85.94 200 GLU A C 1
ATOM 1635 O O . GLU A 1 200 ? 13.503 -6.823 -27.285 1.00 85.94 200 GLU A O 1
ATOM 1640 N N . LYS A 1 201 ? 12.636 -7.803 -25.489 1.00 87.69 201 LYS A N 1
ATOM 1641 C CA . LYS A 1 201 ? 11.218 -7.645 -25.844 1.00 87.69 201 LYS A CA 1
ATOM 1642 C C . LYS A 1 201 ? 10.598 -6.401 -25.199 1.00 87.69 201 LYS A C 1
ATOM 1644 O O . LYS A 1 201 ? 9.621 -6.487 -24.452 1.00 87.69 201 LYS A O 1
ATOM 1649 N N . TYR A 1 202 ? 11.159 -5.225 -25.469 1.00 87.94 202 TYR A N 1
ATOM 1650 C CA . TYR A 1 202 ? 10.839 -3.998 -24.724 1.00 87.94 202 TYR A CA 1
ATOM 1651 C C . TYR A 1 202 ? 9.372 -3.549 -24.814 1.00 87.94 202 TYR A C 1
ATOM 1653 O O . TYR A 1 202 ? 8.808 -3.141 -23.803 1.00 87.94 202 TYR A O 1
ATOM 1661 N N . GLU A 1 203 ? 8.720 -3.654 -25.976 1.00 86.75 203 GLU A N 1
ATOM 1662 C CA . GLU A 1 203 ? 7.309 -3.240 -26.125 1.00 86.75 203 GLU A CA 1
ATOM 1663 C C . GLU A 1 203 ? 6.368 -4.143 -25.323 1.00 86.75 203 GLU A C 1
ATOM 1665 O O . GLU A 1 203 ? 5.492 -3.649 -24.618 1.00 86.75 203 GLU A O 1
ATOM 1670 N N . GLU A 1 204 ? 6.598 -5.459 -25.344 1.00 91.62 204 GLU A N 1
ATOM 1671 C CA . GLU A 1 204 ? 5.861 -6.398 -24.491 1.00 91.62 204 GLU A CA 1
ATOM 1672 C C . GLU A 1 204 ? 6.080 -6.048 -23.008 1.00 91.62 204 GLU A C 1
ATOM 1674 O O . GLU A 1 204 ? 5.132 -6.036 -22.221 1.00 91.62 204 GLU A O 1
ATOM 1679 N N . ALA A 1 205 ? 7.312 -5.679 -22.628 1.00 93.50 205 ALA A N 1
ATOM 1680 C CA . ALA A 1 205 ? 7.627 -5.241 -21.269 1.00 93.50 205 ALA A CA 1
ATOM 1681 C C . AL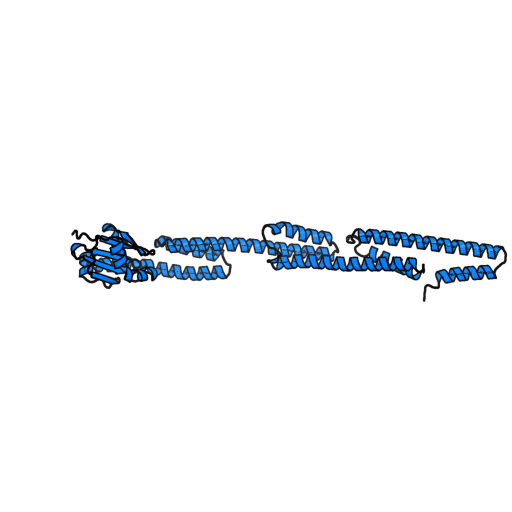A A 1 205 ? 6.840 -3.973 -20.880 1.00 93.50 205 ALA A C 1
ATOM 1683 O O . ALA A 1 205 ? 6.280 -3.903 -19.783 1.00 93.50 205 ALA A O 1
ATOM 1684 N N . ARG A 1 206 ? 6.727 -2.991 -21.787 1.00 93.81 206 ARG A N 1
ATOM 1685 C CA . ARG A 1 206 ? 5.923 -1.775 -21.566 1.00 93.81 206 ARG A CA 1
ATOM 1686 C C . ARG A 1 206 ? 4.439 -2.078 -21.442 1.00 93.81 206 ARG A C 1
ATOM 1688 O O . ARG A 1 206 ? 3.790 -1.521 -20.557 1.00 93.81 206 ARG A O 1
ATOM 1695 N N . ILE A 1 207 ? 3.904 -2.965 -22.281 1.00 94.19 207 ILE A N 1
ATOM 1696 C CA . ILE A 1 207 ? 2.493 -3.373 -22.228 1.00 94.19 207 ILE A CA 1
ATOM 1697 C C . ILE A 1 207 ? 2.161 -3.942 -20.846 1.00 94.19 207 ILE A C 1
ATOM 1699 O O . ILE A 1 207 ? 1.183 -3.514 -20.239 1.00 94.19 207 ILE A O 1
ATOM 1703 N N . ILE A 1 208 ? 3.020 -4.801 -20.287 1.00 96.62 208 ILE A N 1
ATOM 1704 C CA . ILE A 1 208 ? 2.829 -5.364 -18.941 1.00 96.62 208 ILE A CA 1
ATOM 1705 C C . ILE A 1 208 ? 2.684 -4.275 -17.869 1.00 96.62 208 ILE A C 1
ATOM 1707 O O . ILE A 1 208 ? 1.813 -4.379 -16.998 1.00 96.62 208 ILE A O 1
ATOM 1711 N N . VAL A 1 209 ? 3.528 -3.240 -17.913 1.00 95.50 209 VAL A N 1
ATOM 1712 C CA . VAL A 1 209 ? 3.489 -2.126 -16.951 1.00 95.50 209 VAL A CA 1
ATOM 1713 C C . VAL A 1 209 ? 2.281 -1.224 -17.206 1.00 95.50 209 VAL A C 1
ATOM 1715 O O . VAL A 1 209 ? 1.648 -0.764 -16.257 1.00 95.50 209 VAL A O 1
ATOM 1718 N N . LYS A 1 210 ? 1.910 -1.007 -18.471 1.00 94.88 210 LYS A N 1
ATOM 1719 C CA . LYS A 1 210 ? 0.727 -0.229 -18.859 1.00 94.88 210 LYS A CA 1
ATOM 1720 C C . LYS A 1 210 ? -0.568 -0.885 -18.380 1.00 94.88 210 LYS A C 1
ATOM 1722 O O . LYS A 1 210 ? -1.392 -0.203 -17.779 1.00 94.88 210 LYS A O 1
ATOM 1727 N N . GLU A 1 211 ? -0.725 -2.189 -18.588 1.00 95.38 211 GLU A N 1
ATOM 1728 C CA . GLU A 1 211 ? -1.863 -2.965 -18.080 1.00 95.38 211 GLU A CA 1
ATOM 1729 C C . GLU A 1 211 ? -1.951 -2.894 -16.553 1.00 95.38 211 GLU A C 1
ATOM 1731 O O . GLU A 1 211 ? -3.031 -2.717 -15.993 1.00 95.38 211 GLU A O 1
ATOM 1736 N N . PHE A 1 212 ? -0.805 -3.002 -15.871 1.00 95.75 212 PHE A N 1
ATOM 1737 C CA . PHE A 1 212 ? -0.739 -2.851 -14.421 1.00 95.75 212 PHE A CA 1
ATOM 1738 C C . PHE A 1 212 ? -1.198 -1.453 -13.975 1.00 95.75 212 PHE A C 1
ATOM 1740 O O . PHE A 1 212 ? -2.055 -1.354 -13.098 1.00 95.75 212 PHE A O 1
ATOM 1747 N N . LYS A 1 213 ? -0.693 -0.384 -14.615 1.00 95.00 213 LYS A N 1
ATOM 1748 C CA . LYS A 1 213 ? -1.124 1.001 -14.356 1.00 95.00 213 LYS A CA 1
ATOM 1749 C C . LYS A 1 213 ? -2.640 1.128 -14.537 1.00 95.00 213 LYS A C 1
ATOM 1751 O O . LYS A 1 213 ? -3.321 1.572 -13.623 1.00 95.00 213 LYS A O 1
ATOM 1756 N N . GLN A 1 214 ? -3.177 0.676 -15.669 1.00 93.94 214 GLN A N 1
ATOM 1757 C CA . GLN A 1 214 ? -4.606 0.782 -15.986 1.00 93.94 214 GLN A CA 1
ATOM 1758 C C . GLN A 1 214 ? -5.505 0.029 -15.002 1.00 93.94 214 GLN A C 1
ATOM 1760 O O . GLN A 1 214 ? -6.564 0.532 -14.648 1.00 93.94 214 GLN A O 1
ATOM 1765 N N . LYS A 1 215 ? -5.088 -1.148 -14.518 1.00 93.50 215 LYS A N 1
ATOM 1766 C CA . LYS A 1 215 ? -5.893 -1.939 -13.573 1.00 93.50 215 LYS A CA 1
ATOM 1767 C C . LYS A 1 215 ? -6.126 -1.218 -12.234 1.00 93.50 215 LYS A C 1
ATOM 1769 O O . LYS A 1 215 ? -7.155 -1.447 -11.599 1.00 93.50 215 LYS A O 1
ATOM 1774 N N . TYR A 1 216 ? -5.181 -0.382 -11.796 1.00 92.12 216 TYR A N 1
ATOM 1775 C CA . TYR A 1 216 ? -5.167 0.171 -10.435 1.00 92.12 216 TYR A CA 1
ATOM 1776 C C . TYR A 1 216 ? -5.169 1.709 -10.354 1.00 92.12 216 TYR A C 1
ATOM 1778 O O . TYR A 1 216 ? -5.419 2.233 -9.270 1.00 92.12 216 TYR A O 1
ATOM 1786 N N . ALA A 1 217 ? -4.940 2.432 -11.458 1.00 85.56 217 ALA A N 1
ATOM 1787 C CA . ALA A 1 217 ? -4.803 3.895 -11.476 1.00 85.56 217 ALA A CA 1
ATOM 1788 C C . ALA A 1 217 ? -6.025 4.645 -10.925 1.00 85.56 217 ALA A C 1
ATOM 1790 O O . ALA A 1 217 ? -5.858 5.625 -10.205 1.00 85.56 217 ALA A O 1
ATOM 1791 N N . ASP A 1 218 ? -7.238 4.166 -11.208 1.00 85.75 218 ASP A N 1
ATOM 1792 C CA . ASP A 1 218 ? -8.473 4.842 -10.779 1.00 85.75 218 ASP A CA 1
ATOM 1793 C C . ASP A 1 218 ? -8.761 4.656 -9.283 1.00 85.75 218 ASP A C 1
ATOM 1795 O O . ASP A 1 218 ? -9.570 5.373 -8.698 1.00 85.75 218 ASP A O 1
ATOM 1799 N N . LYS A 1 219 ? -8.123 3.659 -8.661 1.00 84.50 219 LYS A N 1
ATOM 1800 C CA . LYS A 1 219 ? -8.401 3.246 -7.281 1.00 84.50 219 LYS A CA 1
ATOM 1801 C C . LYS A 1 219 ? -7.296 3.647 -6.312 1.00 84.50 219 LYS A C 1
ATOM 1803 O O . LYS A 1 219 ? -7.574 3.831 -5.131 1.00 84.50 219 LYS A O 1
ATOM 1808 N N . TYR A 1 220 ? -6.056 3.771 -6.791 1.00 86.62 220 TYR A N 1
ATOM 1809 C CA . TYR A 1 220 ? -4.890 3.988 -5.941 1.00 86.62 220 TYR A CA 1
ATOM 1810 C C . TYR A 1 220 ? -3.860 4.905 -6.582 1.00 86.62 220 TYR A C 1
ATOM 1812 O O . TYR A 1 220 ? -3.558 4.822 -7.772 1.00 86.62 220 TYR A O 1
ATOM 1820 N N . ASN A 1 221 ? -3.209 5.697 -5.733 1.00 89.00 221 ASN A N 1
ATOM 1821 C CA . ASN A 1 221 ? -1.978 6.372 -6.100 1.00 89.00 221 ASN A CA 1
ATOM 1822 C C . ASN A 1 221 ? -0.822 5.359 -6.112 1.00 89.00 221 ASN A C 1
ATOM 1824 O O . ASN A 1 221 ? -0.195 5.096 -5.090 1.00 89.00 221 ASN A O 1
ATOM 1828 N N . LEU A 1 222 ? -0.523 4.779 -7.275 1.00 90.94 222 LEU A N 1
ATOM 1829 C CA . LEU A 1 222 ? 0.546 3.782 -7.414 1.00 90.94 222 LEU A CA 1
ATOM 1830 C C . LEU A 1 222 ? 1.925 4.301 -6.981 1.00 90.94 222 LEU A C 1
ATOM 1832 O O . LEU A 1 222 ? 2.764 3.513 -6.550 1.00 90.94 222 LEU A O 1
ATOM 1836 N N . SER A 1 223 ? 2.154 5.613 -7.038 1.00 89.31 223 SER A N 1
ATOM 1837 C CA . SER A 1 223 ? 3.411 6.228 -6.605 1.00 89.31 223 SER A CA 1
ATOM 1838 C C . SER A 1 223 ? 3.625 6.171 -5.092 1.00 89.31 223 SER A C 1
ATOM 1840 O O . SER A 1 223 ? 4.761 6.307 -4.651 1.00 89.31 223 SER A O 1
ATOM 1842 N N . SER A 1 224 ? 2.574 5.964 -4.288 1.00 89.31 224 SER A N 1
ATOM 1843 C CA . SER A 1 224 ? 2.707 5.798 -2.834 1.00 89.31 224 SER A CA 1
ATOM 1844 C C . SER A 1 224 ? 2.962 4.351 -2.403 1.00 89.31 224 SER A C 1
ATOM 1846 O O . SER A 1 224 ? 3.162 4.106 -1.217 1.00 89.31 224 SER A O 1
ATOM 1848 N N . ILE A 1 225 ? 2.941 3.387 -3.332 1.00 92.00 225 ILE A N 1
ATOM 1849 C CA . ILE A 1 225 ? 3.199 1.969 -3.051 1.00 92.00 225 ILE A CA 1
ATOM 1850 C C . ILE A 1 225 ? 4.636 1.646 -3.495 1.00 92.00 225 ILE A C 1
ATOM 1852 O O . ILE A 1 225 ? 4.896 1.636 -4.701 1.00 92.00 225 ILE A O 1
ATOM 1856 N N . PRO A 1 226 ? 5.577 1.338 -2.578 1.00 92.94 226 PRO A N 1
ATOM 1857 C CA 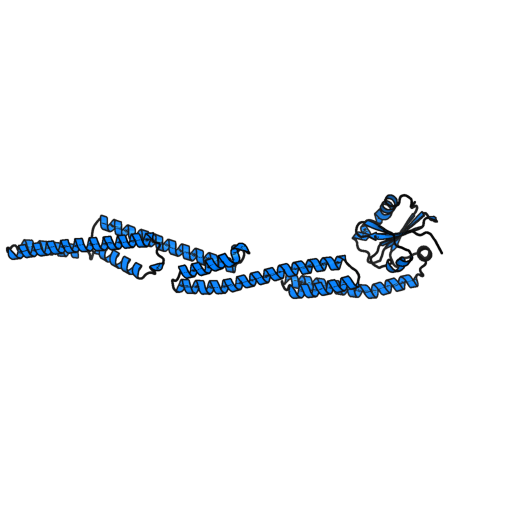. PRO A 1 226 ? 7.002 1.228 -2.907 1.00 92.94 226 PRO A CA 1
ATOM 1858 C C . PRO A 1 226 ? 7.320 0.248 -4.043 1.00 92.94 226 PRO A C 1
ATOM 1860 O O . PRO A 1 226 ? 8.090 0.568 -4.948 1.00 92.94 226 PRO A O 1
ATOM 1863 N N . LEU A 1 227 ? 6.701 -0.938 -4.043 1.00 93.75 227 LEU A N 1
ATOM 1864 C CA . LEU A 1 227 ? 6.928 -1.940 -5.092 1.00 93.75 227 LEU A CA 1
ATOM 1865 C C . LEU A 1 227 ? 6.358 -1.513 -6.449 1.00 93.75 227 LEU A C 1
ATOM 1867 O O . LEU A 1 227 ? 6.973 -1.779 -7.482 1.00 93.75 227 LEU A O 1
ATOM 1871 N N . ALA A 1 228 ? 5.209 -0.834 -6.454 1.00 95.12 228 ALA A N 1
ATOM 1872 C CA . ALA A 1 228 ? 4.639 -0.298 -7.683 1.00 95.12 228 ALA A CA 1
ATOM 1873 C C . ALA A 1 228 ? 5.537 0.812 -8.235 1.00 95.12 228 ALA A C 1
ATOM 1875 O O . ALA A 1 228 ? 5.925 0.750 -9.398 1.00 95.12 228 ALA A O 1
ATOM 1876 N N . GLN A 1 229 ? 5.954 1.758 -7.388 1.00 94.62 229 GLN A N 1
ATOM 1877 C CA . GLN A 1 229 ? 6.874 2.831 -7.758 1.00 94.62 229 GLN A CA 1
ATOM 1878 C C . GLN A 1 229 ? 8.174 2.284 -8.365 1.00 94.62 229 GLN A C 1
ATOM 1880 O O . GLN A 1 229 ? 8.610 2.764 -9.409 1.00 94.62 229 GLN A O 1
ATOM 1885 N N . GLN A 1 230 ? 8.764 1.240 -7.775 1.00 94.62 230 GLN A N 1
ATOM 1886 C CA . GLN A 1 230 ? 9.951 0.586 -8.334 1.00 94.62 230 GLN A CA 1
ATOM 1887 C C . GLN A 1 230 ? 9.706 0.010 -9.734 1.00 94.62 230 GLN A C 1
ATOM 1889 O O . GLN A 1 230 ? 10.553 0.169 -10.613 1.00 94.62 230 GLN A O 1
ATOM 1894 N N . LEU A 1 231 ? 8.563 -0.644 -9.963 1.00 96.19 231 LEU A N 1
ATOM 1895 C CA . LEU A 1 231 ? 8.198 -1.157 -11.286 1.00 96.19 231 LEU A CA 1
ATOM 1896 C C . LEU A 1 231 ? 8.037 -0.022 -12.308 1.00 96.19 231 LEU A C 1
ATOM 1898 O O . LEU A 1 231 ? 8.526 -0.143 -13.432 1.00 96.19 231 LEU A O 1
ATOM 1902 N N . LEU A 1 232 ? 7.402 1.089 -11.921 1.00 95.44 232 LEU A N 1
ATOM 1903 C CA . LEU A 1 232 ? 7.225 2.244 -12.805 1.00 95.44 232 LEU A CA 1
ATOM 1904 C C . LEU A 1 232 ? 8.570 2.882 -13.168 1.00 95.44 232 LEU A C 1
ATOM 1906 O O . LEU A 1 232 ? 8.854 3.084 -14.346 1.00 95.44 232 LEU A O 1
ATOM 1910 N N . LEU A 1 233 ? 9.435 3.097 -12.174 1.00 95.62 233 LEU A N 1
ATOM 1911 C CA . LEU A 1 233 ? 10.780 3.635 -12.381 1.00 95.62 233 LEU A CA 1
ATOM 1912 C C . LEU A 1 233 ? 11.635 2.724 -13.268 1.00 95.62 233 LEU A C 1
ATOM 1914 O O . LEU A 1 233 ? 12.462 3.205 -14.041 1.00 95.62 233 LEU A O 1
ATOM 1918 N N . LYS A 1 234 ? 11.466 1.400 -13.184 1.00 95.06 234 LYS A N 1
ATOM 1919 C CA . LYS A 1 234 ? 12.154 0.464 -14.084 1.00 95.06 234 LYS A CA 1
ATOM 1920 C C . LYS A 1 234 ? 11.737 0.651 -15.542 1.00 95.06 234 LYS A C 1
ATOM 1922 O O . LYS A 1 234 ? 12.609 0.654 -16.410 1.00 95.06 234 LYS A O 1
ATOM 1927 N N . GLU A 1 235 ? 10.444 0.825 -15.809 1.00 95.19 235 GLU A N 1
ATOM 1928 C CA . GLU A 1 235 ? 9.944 1.105 -17.162 1.00 95.19 235 GLU A CA 1
ATOM 1929 C C . GLU A 1 235 ? 10.480 2.436 -17.690 1.00 95.19 235 GLU A C 1
ATOM 1931 O O . GLU A 1 235 ? 11.022 2.484 -18.792 1.00 95.19 235 GLU A O 1
ATOM 1936 N N . GLU A 1 236 ? 10.409 3.493 -16.882 1.00 94.56 236 GLU A N 1
ATOM 1937 C CA . GLU A 1 236 ? 10.902 4.824 -17.249 1.00 94.56 236 GLU A CA 1
ATOM 1938 C C . GLU A 1 236 ? 12.401 4.812 -17.566 1.00 94.56 236 GLU A C 1
ATOM 1940 O O . GLU A 1 236 ? 12.826 5.322 -18.604 1.00 94.56 236 GLU A O 1
ATOM 1945 N N . ASN A 1 237 ? 13.206 4.160 -16.723 1.00 93.88 237 ASN A N 1
ATOM 1946 C CA . ASN A 1 237 ? 14.645 4.029 -16.942 1.00 93.88 237 ASN A CA 1
ATOM 1947 C C . ASN A 1 237 ? 14.974 3.232 -18.209 1.00 93.88 237 ASN A C 1
ATOM 1949 O O . ASN A 1 237 ? 15.911 3.580 -18.928 1.00 93.88 237 ASN A O 1
ATOM 1953 N N . MET A 1 238 ? 14.221 2.168 -18.495 1.00 92.19 238 MET A N 1
ATOM 1954 C CA . MET A 1 238 ? 14.375 1.406 -19.734 1.00 92.19 238 MET A CA 1
ATOM 1955 C C . MET A 1 238 ? 14.071 2.286 -20.954 1.00 92.19 238 MET A C 1
ATOM 1957 O O . MET A 1 238 ? 14.883 2.346 -21.874 1.00 92.19 238 MET A O 1
ATOM 1961 N N . VAL A 1 239 ? 12.946 3.008 -20.949 1.00 89.88 239 VAL A N 1
ATOM 1962 C CA . VAL A 1 239 ? 12.562 3.920 -22.041 1.00 89.88 239 VAL A CA 1
ATOM 1963 C C . VAL A 1 239 ? 13.616 5.008 -22.247 1.00 89.88 239 VAL A C 1
ATOM 1965 O O . VAL A 1 239 ? 13.998 5.297 -23.380 1.00 89.88 239 VAL A O 1
ATOM 1968 N N . TYR A 1 240 ? 14.133 5.582 -21.161 1.00 91.38 240 TYR A N 1
ATOM 1969 C CA . TYR A 1 240 ? 15.184 6.593 -21.220 1.00 91.38 240 TYR A CA 1
ATOM 1970 C C . TYR A 1 240 ? 16.481 6.058 -21.847 1.00 91.38 240 TYR A C 1
ATOM 1972 O O . TYR A 1 240 ? 17.058 6.710 -22.717 1.00 91.38 240 TYR A O 1
ATOM 1980 N N . ARG A 1 241 ? 16.919 4.850 -21.464 1.00 88.31 241 ARG A N 1
ATOM 1981 C CA . ARG A 1 241 ? 18.101 4.201 -22.059 1.00 88.31 241 ARG A CA 1
ATOM 1982 C C . ARG A 1 241 ? 17.927 3.953 -23.555 1.00 88.31 241 ARG A C 1
ATOM 1984 O O . ARG A 1 241 ? 18.829 4.285 -24.319 1.00 88.31 241 ARG A O 1
ATOM 1991 N N . LEU 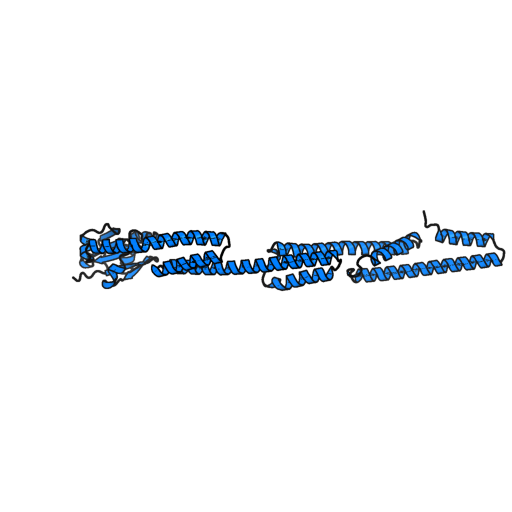A 1 242 ? 16.761 3.446 -23.963 1.00 86.44 242 LEU A N 1
ATOM 1992 C CA . LEU A 1 242 ? 16.441 3.237 -25.377 1.00 86.44 242 LEU A CA 1
ATOM 1993 C C . LEU A 1 242 ? 16.504 4.550 -26.161 1.00 86.44 242 LEU A C 1
ATOM 1995 O O . LEU A 1 242 ? 17.049 4.580 -27.259 1.00 86.44 242 LEU A O 1
ATOM 1999 N N . LYS A 1 243 ? 16.012 5.652 -25.584 1.00 87.94 243 LYS A N 1
ATOM 2000 C CA . LYS A 1 243 ? 16.076 6.973 -26.218 1.00 87.94 243 LYS A CA 1
ATOM 2001 C C . LYS A 1 243 ? 17.515 7.465 -26.414 1.00 87.94 243 LYS A C 1
ATOM 2003 O O . LYS A 1 243 ? 17.841 7.944 -27.493 1.00 87.94 243 LYS A O 1
ATOM 2008 N N . ILE A 1 244 ? 18.386 7.313 -25.412 1.00 88.06 244 ILE A N 1
ATOM 2009 C CA . ILE A 1 244 ? 19.811 7.681 -25.540 1.00 88.06 244 ILE A CA 1
ATOM 2010 C C . ILE A 1 244 ? 20.477 6.896 -26.672 1.00 88.06 244 ILE A C 1
ATOM 2012 O O . ILE A 1 244 ? 21.240 7.455 -27.461 1.00 88.06 244 ILE A O 1
ATOM 2016 N N . GLU A 1 245 ? 20.212 5.594 -26.741 1.00 85.75 245 GLU A N 1
ATOM 2017 C CA . GLU A 1 245 ? 20.782 4.731 -27.770 1.00 85.75 245 GLU A CA 1
ATOM 2018 C C . GLU A 1 245 ? 20.275 5.110 -29.169 1.00 85.75 245 GLU A C 1
ATOM 2020 O O . GLU A 1 245 ? 21.060 5.234 -30.108 1.00 85.75 245 GLU A O 1
ATOM 2025 N N . GLN A 1 246 ? 18.980 5.395 -29.288 1.00 86.06 246 GLN A N 1
ATOM 2026 C CA . GLN A 1 246 ? 18.356 5.918 -30.501 1.00 86.06 246 GLN A CA 1
ATOM 2027 C C . GLN A 1 246 ? 18.981 7.245 -30.961 1.00 86.06 246 GLN A C 1
ATOM 2029 O O . GLN A 1 246 ? 19.349 7.382 -32.129 1.00 86.06 246 GLN A O 1
ATOM 2034 N N . ASP A 1 247 ? 19.169 8.200 -30.049 1.00 87.94 247 ASP A N 1
ATOM 2035 C CA . ASP A 1 247 ? 19.803 9.488 -30.349 1.00 87.94 247 ASP A CA 1
ATOM 2036 C C . ASP A 1 247 ? 21.266 9.316 -30.789 1.00 87.94 247 ASP A C 1
ATOM 2038 O O . ASP A 1 247 ? 21.747 10.034 -31.670 1.00 87.94 247 ASP A O 1
ATOM 2042 N N . ARG A 1 248 ? 21.980 8.339 -30.214 1.00 88.50 248 ARG A N 1
ATOM 2043 C CA . ARG A 1 248 ? 23.331 7.975 -30.655 1.00 88.50 248 ARG A CA 1
ATOM 2044 C C . ARG A 1 248 ? 23.321 7.430 -32.082 1.00 88.50 248 ARG A C 1
ATOM 2046 O O . ARG A 1 248 ? 24.116 7.897 -32.894 1.00 88.50 248 ARG A O 1
ATOM 2053 N N . PHE A 1 249 ? 22.418 6.503 -32.409 1.00 87.00 249 PHE A N 1
ATOM 2054 C CA . PHE A 1 249 ? 22.304 5.984 -33.774 1.00 87.00 249 PHE A CA 1
ATOM 2055 C C . PHE A 1 249 ? 21.977 7.080 -34.785 1.00 87.00 249 PHE A C 1
ATOM 2057 O O . PHE A 1 249 ? 22.546 7.077 -35.872 1.00 87.00 249 PHE A O 1
ATOM 2064 N N . LEU A 1 250 ? 21.112 8.038 -34.434 1.00 88.06 250 LEU A N 1
ATOM 2065 C CA . LEU A 1 250 ? 20.820 9.186 -35.296 1.00 88.06 250 LEU A CA 1
ATOM 2066 C C . LEU A 1 250 ? 22.075 10.004 -35.606 1.00 88.06 250 LEU A C 1
ATOM 2068 O O . LEU A 1 250 ? 22.326 10.295 -36.772 1.00 88.06 250 LEU A O 1
ATOM 2072 N N . LYS A 1 251 ? 22.877 10.329 -34.586 1.00 90.81 251 LYS A N 1
ATOM 2073 C CA . LYS A 1 251 ? 24.140 11.060 -34.773 1.00 90.81 251 LYS A CA 1
ATOM 2074 C C . LYS A 1 251 ? 25.128 10.285 -35.636 1.00 90.81 251 LYS A C 1
ATOM 2076 O O . LYS A 1 251 ? 25.748 10.867 -36.517 1.00 90.81 251 LYS A O 1
ATOM 2081 N N . ASP A 1 252 ? 25.260 8.980 -35.407 1.00 88.75 252 ASP A N 1
ATOM 2082 C CA . ASP A 1 252 ? 26.154 8.141 -36.205 1.00 88.75 252 ASP A CA 1
ATOM 2083 C C . ASP A 1 252 ? 25.694 8.085 -37.673 1.00 88.75 252 ASP A C 1
ATOM 2085 O O . ASP A 1 252 ? 26.521 8.218 -38.573 1.00 88.75 252 ASP A O 1
ATOM 2089 N N . ILE A 1 253 ? 24.383 7.963 -37.926 1.00 89.00 253 ILE A N 1
ATOM 2090 C CA . ILE A 1 253 ? 23.809 8.026 -39.279 1.00 89.00 253 ILE A CA 1
ATOM 2091 C C . ILE A 1 253 ? 24.128 9.369 -39.949 1.00 89.00 253 ILE A C 1
ATOM 2093 O O . ILE A 1 253 ? 24.587 9.381 -41.091 1.00 89.00 253 ILE A O 1
ATOM 2097 N N . ASP A 1 254 ? 23.911 10.482 -39.248 1.00 89.88 254 ASP A N 1
ATOM 2098 C CA . ASP A 1 254 ? 24.145 11.827 -39.784 1.00 89.88 254 ASP A CA 1
ATOM 2099 C C . ASP A 1 254 ? 25.633 12.059 -40.100 1.00 89.88 254 ASP A C 1
ATOM 2101 O O . ASP A 1 254 ? 25.960 12.513 -41.196 1.00 89.88 254 ASP A O 1
ATOM 2105 N N . ASN A 1 255 ? 26.541 11.596 -39.236 1.00 89.88 255 ASN A N 1
ATOM 2106 C CA . ASN A 1 255 ? 27.984 11.625 -39.490 1.00 89.88 255 ASN A CA 1
ATOM 2107 C C . ASN A 1 255 ? 28.385 10.833 -40.749 1.00 89.88 255 ASN A C 1
ATOM 2109 O O . ASN A 1 255 ? 29.316 11.218 -41.457 1.00 89.88 255 ASN A O 1
ATOM 2113 N N . PHE A 1 256 ? 27.733 9.698 -41.032 1.00 87.56 256 PHE A N 1
ATOM 2114 C CA . PHE A 1 256 ? 27.994 8.961 -42.273 1.00 87.56 256 PHE A CA 1
ATOM 2115 C C . PHE A 1 256 ? 27.481 9.717 -43.502 1.00 87.56 256 PHE A C 1
ATOM 2117 O O . PHE A 1 256 ? 28.159 9.716 -44.529 1.00 87.56 256 PHE A O 1
ATOM 2124 N N . PHE A 1 257 ? 26.327 10.386 -43.409 1.00 85.94 257 PHE A N 1
ATOM 2125 C CA . PHE A 1 257 ? 25.816 11.220 -44.500 1.00 85.94 257 PHE A CA 1
ATOM 2126 C C . PHE A 1 257 ? 26.739 12.392 -44.833 1.00 85.94 257 PHE A C 1
ATOM 2128 O O . PHE A 1 257 ? 27.001 12.616 -46.013 1.00 85.94 257 PHE A O 1
ATOM 2135 N N . GLU A 1 258 ? 27.255 13.098 -43.825 1.00 86.19 258 GLU A N 1
ATOM 2136 C CA . GLU A 1 258 ? 28.217 14.192 -44.020 1.00 86.19 258 GLU A CA 1
ATOM 2137 C C . GLU A 1 258 ? 29.483 13.693 -44.725 1.00 86.19 258 GLU A C 1
ATOM 2139 O O . GLU A 1 258 ? 29.881 14.237 -45.754 1.00 86.19 258 GLU A O 1
ATOM 2144 N N . LYS A 1 259 ? 30.044 12.566 -44.265 1.00 84.19 259 LYS A N 1
ATOM 2145 C CA . LYS A 1 259 ? 31.239 11.963 -44.876 1.00 84.19 259 LYS A CA 1
ATOM 2146 C C . LYS A 1 259 ? 31.035 11.560 -46.335 1.00 84.19 259 LYS A C 1
ATOM 2148 O O . LYS A 1 259 ? 31.963 11.688 -47.126 1.00 84.19 259 LYS A O 1
ATOM 2153 N N . PHE A 1 260 ? 29.836 11.110 -46.711 1.00 79.31 260 PHE A N 1
ATOM 2154 C CA . PHE A 1 260 ? 29.513 10.843 -48.117 1.00 79.31 260 PHE A CA 1
ATOM 2155 C C . PHE A 1 260 ? 29.445 12.106 -48.986 1.00 79.31 260 PHE A C 1
ATOM 2157 O O . PHE A 1 260 ? 29.561 11.988 -50.203 1.00 79.31 260 PHE A O 1
ATOM 2164 N N . GLY A 1 261 ? 29.218 13.285 -48.402 1.00 70.38 261 GLY A N 1
ATOM 2165 C CA . GLY A 1 261 ? 29.216 14.561 -49.120 1.00 70.38 261 GLY A CA 1
ATOM 2166 C C . GLY A 1 261 ? 30.612 15.149 -49.341 1.00 70.38 261 GLY A C 1
ATOM 2167 O O . GLY A 1 261 ? 30.816 15.856 -50.323 1.00 70.38 261 GLY A O 1
ATOM 2168 N N . GLU A 1 262 ? 31.566 14.851 -48.455 1.00 65.56 262 GLU A N 1
ATOM 2169 C CA . GLU A 1 262 ? 32.913 15.441 -48.469 1.00 65.56 262 GLU A CA 1
ATOM 2170 C C . GLU A 1 262 ? 33.924 14.645 -49.306 1.00 65.56 262 GLU A C 1
ATOM 2172 O O . GLU A 1 262 ? 34.750 15.238 -49.996 1.00 65.56 262 GLU A O 1
ATOM 2177 N N . SER A 1 263 ? 33.886 13.308 -49.259 1.00 61.59 263 SER A N 1
ATOM 2178 C CA . SER A 1 263 ? 34.689 12.443 -50.136 1.00 61.59 263 SER A CA 1
ATOM 2179 C C . SER A 1 263 ? 34.205 10.991 -50.088 1.00 61.59 263 SER A C 1
ATOM 2181 O O . SER A 1 263 ? 34.037 10.392 -49.022 1.00 61.59 263 SER A O 1
ATOM 2183 N N . THR A 1 264 ? 34.009 10.378 -51.254 1.00 63.31 264 THR A N 1
ATOM 2184 C CA . THR A 1 264 ? 33.672 8.953 -51.346 1.00 63.31 264 THR A CA 1
ATOM 2185 C C . THR A 1 264 ? 34.941 8.118 -51.218 1.00 63.31 264 THR A C 1
ATOM 2187 O O . THR A 1 264 ? 35.584 7.819 -52.218 1.00 63.31 264 THR A O 1
ATOM 2190 N N . ASN A 1 265 ? 35.305 7.730 -49.992 1.00 69.25 265 ASN A N 1
ATOM 2191 C CA . ASN A 1 265 ? 36.458 6.857 -49.760 1.00 69.25 265 ASN A CA 1
ATOM 2192 C C . ASN A 1 265 ? 36.046 5.454 -49.264 1.00 69.25 265 ASN A C 1
ATOM 2194 O O . ASN A 1 265 ? 35.098 5.319 -48.480 1.00 69.25 265 ASN A O 1
ATOM 2198 N N . LEU A 1 266 ? 36.756 4.388 -49.668 1.00 71.94 266 LEU A N 1
ATOM 2199 C CA . LEU A 1 266 ? 36.440 2.999 -49.273 1.00 71.94 266 LEU A CA 1
ATOM 2200 C C . LEU A 1 266 ? 36.447 2.796 -47.754 1.00 71.94 266 LEU A C 1
ATOM 2202 O O . LEU A 1 266 ? 35.712 1.939 -47.263 1.00 71.94 266 LEU A O 1
ATOM 2206 N N . ILE A 1 267 ? 37.217 3.579 -46.992 1.00 75.62 267 ILE A N 1
ATOM 2207 C CA . ILE A 1 267 ? 37.173 3.573 -45.519 1.00 75.62 267 ILE A CA 1
ATOM 2208 C C . ILE A 1 267 ? 35.766 3.925 -45.006 1.00 75.62 267 ILE A C 1
ATOM 2210 O O . ILE A 1 267 ? 35.227 3.221 -44.145 1.00 75.62 267 ILE A O 1
ATOM 2214 N N . VAL A 1 268 ? 35.134 4.965 -45.563 1.00 80.75 268 VAL A N 1
ATOM 2215 C CA . VAL A 1 268 ? 33.769 5.384 -45.199 1.00 80.75 268 VAL A CA 1
ATOM 2216 C C . VAL A 1 268 ? 32.765 4.304 -45.597 1.00 80.75 268 VAL A C 1
ATOM 2218 O O . VAL A 1 268 ? 31.883 3.967 -44.807 1.00 80.75 268 VAL A O 1
ATOM 2221 N N . LEU A 1 269 ? 32.938 3.677 -46.765 1.00 82.12 269 LEU A N 1
ATOM 2222 C CA . LEU A 1 269 ? 32.090 2.569 -47.219 1.00 82.12 269 LEU A CA 1
ATOM 2223 C C . LEU A 1 269 ? 32.225 1.320 -46.334 1.00 82.12 269 LEU A C 1
ATOM 2225 O O . LEU A 1 269 ? 31.213 0.735 -45.941 1.00 82.12 269 LEU A O 1
ATOM 2229 N N . LYS A 1 270 ? 33.449 0.922 -45.962 1.00 83.62 270 LYS A N 1
ATOM 2230 C CA . LYS A 1 270 ? 33.711 -0.187 -45.026 1.00 83.62 270 LYS A CA 1
ATOM 2231 C C . LYS A 1 270 ? 33.105 0.111 -43.650 1.00 83.62 270 LYS A C 1
ATOM 2233 O O . LYS A 1 270 ? 32.434 -0.752 -43.077 1.00 83.62 270 LYS A O 1
ATOM 2238 N N . GLY A 1 271 ? 33.294 1.331 -43.143 1.00 85.75 271 GLY A N 1
ATOM 2239 C CA . GLY A 1 271 ? 32.724 1.801 -41.878 1.00 85.75 271 GLY A CA 1
ATOM 2240 C C . GLY A 1 271 ? 31.196 1.783 -41.884 1.00 85.75 271 GLY A C 1
ATOM 2241 O O . GLY A 1 271 ? 30.590 1.207 -40.982 1.00 85.75 271 GLY A O 1
ATOM 2242 N N . THR A 1 272 ? 30.581 2.309 -42.945 1.00 87.25 272 THR A N 1
ATOM 2243 C CA . THR A 1 272 ? 29.122 2.327 -43.131 1.00 87.25 272 THR A CA 1
ATOM 2244 C C . THR A 1 272 ? 28.568 0.909 -43.235 1.00 87.25 272 THR A C 1
ATOM 2246 O O . THR A 1 272 ? 27.594 0.581 -42.566 1.00 87.25 272 THR A O 1
ATOM 2249 N N . LYS A 1 273 ? 29.221 0.019 -43.996 1.00 87.50 273 LYS A N 1
ATOM 2250 C CA . LYS A 1 273 ? 28.834 -1.397 -44.096 1.00 87.50 273 LYS A CA 1
ATOM 2251 C C . LYS A 1 273 ? 28.853 -2.082 -42.733 1.00 87.50 273 LYS A C 1
ATOM 2253 O O . LYS A 1 273 ? 27.905 -2.783 -42.384 1.00 87.50 273 LYS A O 1
ATOM 2258 N N . LYS A 1 274 ? 29.925 -1.879 -41.959 1.00 87.38 274 LYS A N 1
ATOM 2259 C CA . LYS A 1 274 ? 30.064 -2.441 -40.610 1.00 87.38 274 LYS A CA 1
ATOM 2260 C C . LYS A 1 274 ? 28.996 -1.880 -39.673 1.00 87.38 274 LYS A C 1
ATOM 2262 O O . LYS A 1 274 ? 28.390 -2.648 -38.939 1.00 87.38 274 LYS A O 1
ATOM 2267 N N . PHE A 1 275 ? 28.736 -0.578 -39.726 1.00 88.31 275 PHE A N 1
ATOM 2268 C CA . PHE A 1 275 ? 27.693 0.077 -38.943 1.00 88.31 275 PHE A CA 1
ATOM 2269 C C . PHE A 1 275 ? 26.293 -0.451 -39.278 1.00 88.31 275 PHE A C 1
ATOM 2271 O O . PHE A 1 275 ? 25.587 -0.894 -38.377 1.00 88.31 275 PHE A O 1
ATOM 2278 N N . LEU A 1 276 ? 25.929 -0.508 -40.564 1.00 85.00 276 LEU A N 1
ATOM 2279 C CA . LEU A 1 276 ? 24.657 -1.071 -41.025 1.00 85.00 276 LEU A CA 1
ATOM 2280 C C . LEU A 1 276 ? 24.506 -2.540 -40.604 1.00 85.00 276 LEU A C 1
ATOM 2282 O O . LEU A 1 276 ? 23.427 -2.943 -40.182 1.00 85.00 276 LEU A O 1
ATOM 2286 N N . ALA A 1 277 ? 25.579 -3.336 -40.659 1.00 83.25 277 ALA A N 1
ATOM 2287 C CA . ALA A 1 277 ? 25.568 -4.722 -40.194 1.00 83.25 277 ALA A CA 1
ATOM 2288 C C . ALA A 1 277 ? 25.423 -4.841 -38.666 1.00 83.25 277 ALA A C 1
ATOM 2290 O O . ALA A 1 277 ? 24.724 -5.736 -38.193 1.00 83.25 277 ALA A O 1
ATOM 2291 N N . THR A 1 278 ? 26.060 -3.952 -37.897 1.00 83.19 278 THR A N 1
ATOM 2292 C CA . THR A 1 278 ? 25.912 -3.884 -36.436 1.00 83.19 278 THR A CA 1
ATOM 2293 C C . THR A 1 278 ? 24.484 -3.516 -36.070 1.00 83.19 278 THR A C 1
ATOM 2295 O O . THR A 1 278 ? 23.862 -4.262 -35.328 1.00 83.19 278 THR A O 1
ATOM 2298 N N . ILE A 1 279 ? 23.927 -2.451 -36.652 1.00 77.38 279 ILE A N 1
ATOM 2299 C CA . ILE A 1 279 ? 22.538 -2.046 -36.404 1.00 77.38 279 ILE A CA 1
ATOM 2300 C C . ILE A 1 279 ? 21.560 -3.138 -36.821 1.00 77.38 279 ILE A C 1
ATOM 2302 O O . ILE A 1 279 ? 20.576 -3.354 -36.129 1.00 77.38 279 ILE A O 1
ATOM 2306 N N . HIS A 1 280 ? 21.834 -3.862 -37.908 1.00 71.69 280 HIS A N 1
ATOM 2307 C CA . HIS A 1 280 ? 20.984 -4.971 -38.331 1.00 71.69 280 HIS A CA 1
ATOM 2308 C C . HIS A 1 280 ? 21.013 -6.165 -37.357 1.00 71.69 280 HIS A C 1
ATOM 2310 O O . HIS A 1 280 ? 20.074 -6.961 -37.328 1.00 71.69 280 HIS A O 1
ATOM 2316 N N . LYS A 1 281 ? 22.092 -6.316 -36.579 1.00 71.19 281 LYS A N 1
ATOM 2317 C CA . LYS A 1 281 ? 22.215 -7.331 -35.521 1.00 71.19 281 LYS A CA 1
ATOM 2318 C C . LYS A 1 281 ? 21.660 -6.852 -34.182 1.00 71.19 281 LYS A C 1
ATOM 2320 O O . LYS A 1 281 ? 21.106 -7.670 -33.456 1.00 71.19 281 LYS A O 1
ATOM 2325 N N . SER A 1 282 ? 21.803 -5.566 -33.867 1.00 64.88 282 SER A N 1
ATOM 2326 C CA . SER A 1 282 ? 21.116 -4.922 -32.749 1.00 64.88 282 SER A CA 1
ATOM 2327 C C . SER A 1 282 ? 19.607 -5.013 -32.970 1.00 64.88 282 SER A C 1
ATOM 2329 O O . SER A 1 282 ? 19.141 -5.012 -34.106 1.00 64.88 282 SER A O 1
ATOM 2331 N N . SER A 1 283 ? 18.828 -5.117 -31.902 1.00 56.03 283 SER A N 1
ATOM 2332 C CA . SER A 1 283 ? 17.382 -5.365 -31.881 1.00 56.03 283 SER A CA 1
ATOM 2333 C C . SER A 1 283 ? 16.560 -4.285 -32.626 1.00 56.03 283 SER A C 1
ATOM 2335 O O . SER A 1 283 ? 15.877 -3.445 -32.042 1.00 56.03 283 SER A O 1
ATOM 2337 N N . LEU A 1 284 ? 16.564 -4.359 -33.964 1.00 55.41 284 LEU A N 1
ATOM 2338 C CA . LEU A 1 284 ? 15.913 -3.486 -34.957 1.00 55.41 284 LEU A CA 1
ATOM 2339 C C . LEU A 1 284 ? 14.414 -3.226 -34.726 1.00 55.41 284 LEU A C 1
ATOM 2341 O O . LEU A 1 284 ? 13.830 -2.333 -35.347 1.00 55.41 284 LEU A O 1
ATOM 2345 N N . LYS A 1 285 ? 13.754 -4.006 -33.866 1.00 60.06 285 LYS A N 1
ATOM 2346 C CA . LYS A 1 285 ? 12.311 -3.888 -33.631 1.00 60.06 285 LYS A CA 1
ATOM 2347 C C . LYS A 1 285 ? 11.919 -2.596 -32.911 1.00 60.06 285 LYS A C 1
ATOM 2349 O O . LYS A 1 285 ? 10.787 -2.157 -33.100 1.00 60.06 285 LYS A O 1
ATOM 2354 N N . TYR A 1 286 ? 12.838 -1.956 -32.185 1.00 64.38 286 TYR A N 1
ATOM 2355 C CA . TYR A 1 286 ? 12.527 -0.818 -31.307 1.00 64.38 286 TYR A CA 1
ATOM 2356 C C . TYR A 1 286 ? 13.064 0.526 -31.778 1.00 64.38 286 TYR A C 1
ATOM 2358 O O . TYR A 1 286 ? 12.897 1.517 -31.075 1.00 64.38 286 TYR A O 1
ATOM 2366 N N . LEU A 1 287 ? 13.679 0.588 -32.960 1.00 71.12 287 LEU A N 1
ATOM 2367 C CA . LEU A 1 287 ? 13.964 1.870 -33.593 1.00 71.12 287 LEU A CA 1
ATOM 2368 C C . LEU A 1 287 ? 12.638 2.544 -33.948 1.00 71.12 287 LEU A C 1
ATOM 2370 O O . LEU A 1 287 ? 11.740 1.904 -34.516 1.00 71.12 287 LEU A O 1
ATOM 2374 N N . ASP A 1 288 ? 12.518 3.823 -33.599 1.00 76.69 288 ASP A N 1
ATOM 2375 C CA . ASP A 1 288 ? 11.385 4.622 -34.038 1.00 76.69 288 ASP A CA 1
ATOM 2376 C C . ASP A 1 288 ? 11.359 4.702 -35.577 1.00 76.69 288 ASP A C 1
ATOM 2378 O O . ASP A 1 288 ? 12.330 4.371 -36.273 1.00 76.69 288 ASP A O 1
ATOM 2382 N N . ASN A 1 289 ? 10.216 5.102 -36.133 1.00 83.00 289 ASN A N 1
ATOM 2383 C CA . ASN A 1 289 ? 10.078 5.186 -37.586 1.00 83.00 289 ASN A CA 1
ATOM 2384 C C . ASN A 1 289 ? 11.089 6.172 -38.186 1.00 83.00 289 ASN A C 1
ATOM 2386 O O . ASN A 1 289 ? 11.663 5.886 -39.227 1.00 83.00 289 ASN A O 1
ATOM 2390 N N . LYS A 1 290 ? 11.406 7.262 -37.478 1.00 85.62 290 LYS A N 1
ATOM 2391 C CA . LYS A 1 290 ? 12.374 8.266 -37.925 1.00 85.62 290 LYS A CA 1
ATOM 2392 C C . LYS A 1 290 ? 13.771 7.674 -38.144 1.00 85.62 290 LYS A C 1
ATOM 2394 O O . LYS A 1 290 ? 14.408 7.974 -39.152 1.00 85.62 290 LYS A O 1
ATOM 2399 N N . ILE A 1 291 ? 14.259 6.836 -37.231 1.00 84.62 291 ILE A N 1
ATOM 2400 C CA . ILE A 1 291 ? 15.553 6.161 -37.364 1.00 84.62 291 ILE A CA 1
ATOM 2401 C C . ILE A 1 291 ? 15.491 5.128 -38.475 1.00 84.62 291 ILE A C 1
ATOM 2403 O O . ILE A 1 291 ? 16.424 5.051 -39.269 1.00 84.62 291 ILE A O 1
ATOM 2407 N N . LYS A 1 292 ? 14.404 4.353 -38.565 1.00 85.75 292 LYS A N 1
ATOM 2408 C CA . LYS A 1 292 ? 14.223 3.384 -39.657 1.00 85.75 292 LYS A CA 1
ATOM 2409 C C . LYS A 1 292 ? 14.270 4.074 -41.018 1.00 85.75 292 LYS A C 1
ATOM 2411 O O . LYS A 1 292 ? 14.979 3.605 -41.905 1.00 85.75 292 LYS A O 1
ATOM 2416 N N . ASP A 1 293 ? 13.600 5.210 -41.156 1.00 88.25 293 ASP A N 1
ATOM 2417 C CA . ASP A 1 293 ? 13.573 6.003 -42.382 1.00 88.25 293 ASP A CA 1
ATOM 2418 C C . ASP A 1 293 ? 14.963 6.553 -42.716 1.00 88.25 293 ASP A C 1
ATOM 2420 O O . ASP A 1 293 ? 15.456 6.354 -43.828 1.00 88.25 293 ASP A O 1
ATOM 2424 N N . LYS A 1 294 ? 15.656 7.159 -41.740 1.00 89.31 294 LYS A N 1
ATOM 2425 C CA . LYS A 1 294 ? 17.038 7.634 -41.925 1.00 89.31 294 LYS A CA 1
ATOM 2426 C C . LYS A 1 294 ? 18.013 6.501 -42.252 1.00 89.31 294 LYS A C 1
ATOM 2428 O O . LYS A 1 294 ? 18.898 6.675 -43.084 1.00 89.31 294 LYS A O 1
ATOM 2433 N N . MET A 1 295 ? 17.847 5.334 -41.642 1.00 87.81 295 MET A N 1
ATOM 2434 C CA . MET A 1 295 ? 18.665 4.155 -41.914 1.00 87.81 295 MET A CA 1
ATOM 2435 C C . MET A 1 295 ? 18.413 3.615 -43.327 1.00 87.81 295 MET A C 1
ATOM 2437 O O . MET A 1 295 ? 19.362 3.269 -44.029 1.00 87.81 295 MET A O 1
ATOM 2441 N N . ASN A 1 296 ? 17.156 3.571 -43.772 1.00 88.81 296 ASN A N 1
ATOM 2442 C CA . ASN A 1 296 ? 16.804 3.187 -45.139 1.00 88.81 296 ASN A CA 1
ATOM 2443 C C . ASN A 1 296 ? 17.371 4.179 -46.161 1.00 88.81 296 ASN A C 1
ATOM 2445 O O . ASN A 1 296 ? 17.896 3.763 -47.198 1.00 88.81 296 ASN A O 1
ATOM 2449 N N . LEU A 1 297 ? 17.334 5.476 -45.848 1.00 90.50 297 LEU A N 1
ATOM 2450 C CA . LEU A 1 297 ? 17.964 6.511 -46.659 1.00 90.50 297 LEU A CA 1
ATOM 2451 C C . LEU A 1 297 ? 19.485 6.309 -46.724 1.00 90.50 297 LEU A C 1
ATOM 2453 O O . LEU A 1 297 ? 20.057 6.341 -47.812 1.00 90.50 297 LEU A O 1
ATOM 2457 N N . LEU A 1 298 ? 20.131 6.018 -45.588 1.00 89.62 298 LEU A N 1
ATOM 2458 C CA . LEU A 1 298 ? 21.575 5.783 -45.520 1.00 89.62 298 LEU A CA 1
ATOM 2459 C C . LEU A 1 298 ? 21.962 4.550 -46.334 1.00 89.62 298 LEU A C 1
ATOM 2461 O O . LEU A 1 298 ? 22.922 4.584 -47.096 1.00 89.62 298 LEU A O 1
ATOM 2465 N N . LYS A 1 299 ? 21.182 3.471 -46.220 1.00 89.88 299 LYS A N 1
ATOM 2466 C CA . LYS A 1 299 ? 21.363 2.244 -47.000 1.00 89.88 299 LYS A CA 1
ATOM 2467 C C . LYS A 1 299 ? 21.230 2.508 -48.499 1.00 89.88 299 LYS A C 1
ATOM 2469 O O . LYS A 1 299 ? 22.041 2.010 -49.273 1.00 89.88 299 LYS A O 1
ATOM 2474 N N . SER A 1 300 ? 20.243 3.302 -48.904 1.00 90.62 300 SER A N 1
ATOM 2475 C CA . SER A 1 300 ? 20.030 3.662 -50.311 1.00 90.62 300 SER A CA 1
ATOM 2476 C C . SER A 1 300 ? 21.182 4.512 -50.847 1.00 90.62 300 SER A C 1
ATOM 2478 O O . SER A 1 300 ? 21.712 4.224 -51.917 1.00 90.62 300 SER A O 1
ATOM 2480 N N . LYS A 1 301 ? 21.639 5.503 -50.067 1.00 89.06 301 LYS A N 1
ATOM 2481 C CA . LYS A 1 301 ? 22.801 6.328 -50.415 1.00 89.06 301 LYS A CA 1
ATOM 2482 C C . LYS A 1 301 ? 24.074 5.491 -50.514 1.00 89.06 301 LYS A C 1
ATOM 2484 O O . LYS A 1 301 ? 24.792 5.613 -51.495 1.00 89.06 301 LYS A O 1
ATOM 2489 N N . TYR A 1 302 ? 24.315 4.602 -49.553 1.00 89.06 302 TYR A N 1
ATOM 2490 C CA . TYR A 1 302 ? 25.439 3.667 -49.564 1.00 89.06 302 TYR A CA 1
ATOM 2491 C C . TYR A 1 302 ? 25.462 2.799 -50.832 1.00 89.06 302 TYR A C 1
ATOM 2493 O O . TYR A 1 302 ? 26.509 2.666 -51.458 1.00 89.06 302 TYR A O 1
ATOM 2501 N N . LEU A 1 303 ? 24.313 2.245 -51.237 1.00 88.00 303 LEU A N 1
ATOM 2502 C CA . LEU A 1 303 ? 24.207 1.441 -52.459 1.00 88.00 303 LEU A CA 1
ATOM 2503 C C . LEU A 1 303 ? 24.452 2.269 -53.726 1.00 88.00 303 LEU A C 1
ATOM 2505 O O . LEU A 1 303 ? 25.174 1.809 -54.603 1.00 88.00 303 LEU A O 1
ATOM 2509 N N . SER A 1 304 ? 23.899 3.484 -53.806 1.00 88.62 304 SER A N 1
ATOM 2510 C CA . SER A 1 304 ? 24.157 4.407 -54.923 1.00 88.62 304 SER A CA 1
ATOM 2511 C C . SER A 1 304 ? 25.648 4.692 -55.062 1.00 88.62 304 SER A C 1
ATOM 2513 O O . SER A 1 304 ? 26.210 4.487 -56.125 1.00 88.62 304 SER A O 1
ATOM 2515 N N . VAL A 1 305 ? 26.296 5.075 -53.962 1.00 85.75 305 VAL A N 1
ATOM 2516 C CA . VAL A 1 305 ? 27.717 5.435 -53.942 1.00 85.75 305 VAL A CA 1
ATOM 2517 C C . VAL A 1 305 ? 28.611 4.251 -54.333 1.00 85.75 305 VAL A C 1
ATOM 2519 O O . VAL A 1 305 ? 29.618 4.436 -55.009 1.00 85.75 305 VAL A O 1
ATOM 2522 N N . ILE A 1 306 ? 28.248 3.025 -53.941 1.00 85.88 306 ILE A N 1
ATOM 2523 C CA . ILE A 1 306 ? 28.957 1.817 -54.390 1.00 85.88 306 ILE A CA 1
ATOM 2524 C C . ILE A 1 306 ? 28.790 1.589 -55.886 1.00 85.88 306 ILE A C 1
ATOM 2526 O O . ILE A 1 306 ? 29.767 1.258 -56.548 1.00 85.88 306 ILE A O 1
ATOM 2530 N N . ASN A 1 307 ? 27.574 1.739 -56.409 1.00 86.88 307 ASN A N 1
ATOM 2531 C CA . ASN A 1 307 ? 27.325 1.544 -57.833 1.00 86.88 307 ASN A CA 1
ATOM 2532 C C . ASN A 1 307 ? 28.087 2.574 -58.671 1.00 86.88 307 ASN A C 1
ATOM 2534 O O . ASN A 1 307 ? 28.692 2.192 -59.667 1.00 86.88 307 ASN A O 1
ATOM 2538 N N . ASP A 1 308 ? 28.105 3.837 -58.239 1.00 85.38 308 ASP A N 1
ATOM 2539 C CA . ASP A 1 308 ? 28.859 4.908 -58.894 1.00 85.38 308 ASP A CA 1
ATOM 2540 C C . ASP A 1 308 ? 30.357 4.561 -58.927 1.00 85.38 308 ASP A C 1
ATOM 2542 O O . ASP A 1 308 ? 30.952 4.512 -60.000 1.00 85.38 308 ASP A O 1
ATOM 2546 N N . LEU A 1 309 ? 30.933 4.163 -57.784 1.00 84.12 309 LEU A N 1
ATOM 2547 C CA . LEU A 1 309 ? 32.330 3.722 -57.707 1.00 84.12 309 LEU A CA 1
ATOM 2548 C C . LEU A 1 309 ? 32.618 2.513 -58.613 1.00 84.12 309 LEU A C 1
ATOM 2550 O O . LEU A 1 309 ? 33.650 2.466 -59.277 1.00 84.12 309 LEU A O 1
ATOM 2554 N N . CYS A 1 310 ? 31.733 1.515 -58.649 1.00 84.31 310 CYS A N 1
ATOM 2555 C CA . CYS A 1 310 ? 31.900 0.350 -59.518 1.00 84.31 310 CYS A CA 1
ATOM 2556 C C . CYS A 1 310 ? 31.849 0.724 -61.006 1.00 84.31 310 CYS A C 1
ATOM 2558 O O . CYS A 1 310 ? 32.635 0.185 -61.784 1.00 84.31 310 CYS A O 1
ATOM 2560 N N . ASN A 1 311 ? 30.963 1.644 -61.395 1.00 86.88 311 ASN A N 1
ATOM 2561 C CA . ASN A 1 311 ? 30.870 2.137 -62.768 1.00 86.88 311 ASN A CA 1
ATOM 2562 C C . ASN A 1 311 ? 32.123 2.929 -63.158 1.00 86.88 311 ASN A C 1
ATOM 2564 O O . ASN A 1 311 ? 32.674 2.691 -64.230 1.00 86.88 311 ASN A O 1
ATOM 2568 N N . ASP A 1 312 ? 32.615 3.803 -62.277 1.00 85.94 312 ASP A N 1
ATOM 2569 C CA . ASP A 1 312 ? 33.842 4.573 -62.507 1.00 85.94 312 ASP A CA 1
ATOM 2570 C C . ASP A 1 312 ? 35.052 3.647 -62.693 1.00 85.94 312 ASP A C 1
ATOM 2572 O O . ASP A 1 312 ? 35.815 3.792 -63.649 1.00 85.94 312 ASP A O 1
ATOM 2576 N N . LEU A 1 313 ? 35.190 2.629 -61.838 1.00 86.12 313 LEU A N 1
ATOM 2577 C CA . LEU A 1 313 ? 36.249 1.624 -61.955 1.00 86.12 313 LEU A CA 1
ATOM 2578 C C . LEU A 1 313 ? 36.125 0.774 -63.229 1.00 86.12 313 LEU A C 1
ATOM 2580 O O . LEU A 1 313 ? 37.149 0.419 -63.817 1.00 86.12 313 LEU A O 1
ATOM 2584 N N . SER A 1 314 ? 34.903 0.460 -63.670 1.00 87.81 314 SER A N 1
ATOM 2585 C CA . SER A 1 314 ? 34.667 -0.230 -64.945 1.00 87.81 314 SER A CA 1
ATOM 2586 C C . SER A 1 314 ? 35.104 0.640 -66.123 1.00 87.81 314 SER A C 1
ATOM 2588 O O . SER A 1 314 ? 35.888 0.187 -66.947 1.00 87.81 314 SER A O 1
ATOM 2590 N N . ASN A 1 315 ? 34.694 1.912 -66.150 1.00 90.25 315 ASN A N 1
ATOM 2591 C CA . ASN A 1 315 ? 35.055 2.855 -67.211 1.00 90.25 315 ASN A CA 1
ATOM 2592 C C . ASN A 1 315 ? 36.573 3.088 -67.290 1.00 90.25 315 ASN A C 1
ATOM 2594 O O . ASN A 1 315 ? 37.140 3.151 -68.384 1.00 90.25 315 ASN A O 1
ATOM 2598 N N . LEU A 1 316 ? 37.247 3.198 -66.137 1.00 90.44 316 LEU A N 1
ATOM 2599 C CA . LEU A 1 316 ? 38.708 3.282 -66.077 1.00 90.44 316 LEU A CA 1
ATOM 2600 C C . LEU A 1 316 ? 39.356 1.994 -66.601 1.00 90.44 316 LEU A C 1
ATOM 2602 O O . LEU A 1 316 ? 40.331 2.057 -67.347 1.00 90.44 316 LEU A O 1
ATOM 2606 N N . SER A 1 317 ? 38.803 0.829 -66.259 1.00 89.94 317 SER A N 1
ATOM 2607 C CA . SER A 1 317 ? 39.316 -0.462 -66.732 1.00 89.94 317 SER A CA 1
ATOM 2608 C C . SER A 1 317 ? 39.180 -0.602 -68.249 1.00 89.94 317 SER A C 1
ATOM 2610 O O . SER A 1 317 ? 40.148 -0.979 -68.908 1.00 89.94 317 SER A O 1
ATOM 2612 N N . ASP A 1 318 ? 38.029 -0.231 -68.811 1.00 93.00 318 ASP A N 1
ATOM 2613 C CA . ASP A 1 318 ? 37.787 -0.240 -70.257 1.00 93.00 318 ASP A CA 1
ATOM 2614 C C . ASP A 1 318 ? 38.734 0.735 -70.979 1.00 93.00 318 ASP A C 1
ATOM 2616 O O . ASP A 1 318 ? 39.360 0.384 -71.980 1.00 93.00 318 ASP A O 1
ATOM 2620 N N . SER A 1 319 ? 38.946 1.926 -70.409 1.00 91.06 319 SER A N 1
ATOM 2621 C CA . SER A 1 319 ? 39.897 2.917 -70.936 1.00 91.06 319 SER A CA 1
ATOM 2622 C C . SER A 1 319 ? 41.344 2.405 -70.926 1.00 91.06 319 SER A C 1
ATOM 2624 O O . SER A 1 319 ? 42.101 2.641 -71.871 1.00 91.06 319 SER A O 1
ATOM 2626 N N . ALA A 1 320 ? 41.747 1.683 -69.876 1.00 91.81 320 ALA A N 1
ATOM 2627 C CA . ALA A 1 320 ? 43.069 1.067 -69.798 1.00 91.81 320 ALA A CA 1
ATOM 2628 C C . ALA A 1 320 ? 43.244 -0.037 -70.854 1.00 91.81 320 ALA A C 1
ATOM 2630 O O . ALA A 1 320 ? 44.299 -0.105 -71.493 1.00 91.81 320 ALA A O 1
ATOM 2631 N N . LEU A 1 321 ? 42.212 -0.860 -71.071 1.00 91.00 321 LEU A N 1
ATOM 2632 C CA . LEU A 1 321 ? 42.199 -1.902 -72.102 1.00 91.00 321 LEU A CA 1
ATOM 2633 C C . LEU A 1 321 ? 42.333 -1.304 -73.506 1.00 91.00 321 LEU A C 1
ATOM 2635 O O . LEU A 1 321 ? 43.189 -1.748 -74.270 1.00 91.00 321 LEU A O 1
ATOM 2639 N N . GLU A 1 322 ? 41.596 -0.238 -73.822 1.00 93.31 322 GLU A N 1
ATOM 2640 C CA . GLU A 1 322 ? 41.745 0.459 -75.104 1.00 93.31 322 GLU A CA 1
ATOM 2641 C C . GLU A 1 322 ? 43.170 0.996 -75.328 1.00 93.31 322 GLU A C 1
ATOM 2643 O O . GLU A 1 322 ? 43.699 0.944 -76.442 1.00 93.31 322 GLU A O 1
ATOM 2648 N N . CYS A 1 323 ? 43.814 1.537 -74.287 1.00 91.88 323 CYS A N 1
ATOM 2649 C CA . CYS A 1 323 ? 45.204 1.989 -74.376 1.00 91.88 323 CYS A CA 1
ATOM 2650 C C . CYS A 1 323 ? 46.168 0.823 -74.637 1.00 91.88 323 CYS A C 1
ATOM 2652 O O . CYS A 1 323 ? 47.123 0.993 -75.398 1.00 91.88 323 CYS A O 1
ATOM 2654 N N . ILE A 1 324 ? 45.922 -0.355 -74.052 1.00 91.31 324 ILE A N 1
ATOM 2655 C CA . ILE A 1 324 ? 46.698 -1.574 -74.328 1.00 91.31 324 ILE A CA 1
ATOM 2656 C C . ILE A 1 324 ? 46.543 -1.984 -75.794 1.00 91.31 324 ILE A C 1
ATOM 2658 O O . ILE A 1 324 ? 47.548 -2.225 -76.462 1.00 91.31 324 ILE A O 1
ATOM 2662 N N . GLU A 1 325 ? 45.314 -2.013 -76.314 1.00 92.56 325 GLU A N 1
ATOM 2663 C CA . GLU A 1 325 ? 45.031 -2.372 -77.711 1.00 92.56 325 GLU A CA 1
ATOM 2664 C C . GLU A 1 325 ? 45.716 -1.428 -78.711 1.00 92.56 325 GLU A C 1
ATOM 2666 O O . GLU A 1 325 ? 46.184 -1.860 -79.764 1.00 92.56 325 GLU A O 1
ATOM 2671 N N . LYS A 1 326 ? 45.841 -0.144 -78.356 1.00 93.75 326 LYS A N 1
ATOM 2672 C CA . LYS A 1 326 ? 46.538 0.884 -79.148 1.00 93.75 326 LYS A CA 1
ATOM 2673 C C . LYS A 1 326 ? 48.069 0.868 -78.969 1.00 93.75 326 LYS A C 1
ATOM 2675 O O . LYS A 1 326 ? 48.758 1.662 -79.605 1.00 93.75 326 LYS A O 1
ATOM 2680 N N . GLY A 1 327 ? 48.616 -0.010 -78.119 1.00 90.56 327 GLY A N 1
ATOM 2681 C CA . GLY A 1 327 ? 50.054 -0.106 -77.822 1.00 90.56 327 GLY A CA 1
ATOM 2682 C C . GLY A 1 327 ? 50.592 0.985 -76.884 1.00 90.56 327 GLY A C 1
ATOM 2683 O O . GLY A 1 327 ? 51.804 1.142 -76.734 1.00 90.56 327 GLY A O 1
ATOM 2684 N N . GLU A 1 328 ? 49.715 1.744 -76.224 1.00 94.12 328 GLU A N 1
ATOM 2685 C CA . GLU A 1 328 ? 50.050 2.854 -75.325 1.00 94.12 328 GLU A CA 1
ATOM 2686 C C . GLU A 1 328 ? 50.263 2.383 -73.873 1.00 94.12 328 GLU A C 1
ATOM 2688 O O . GLU A 1 328 ? 49.683 2.918 -72.923 1.00 94.12 328 GLU A O 1
ATOM 2693 N N . PHE A 1 329 ? 51.124 1.382 -73.677 1.00 91.75 329 PHE A N 1
ATOM 2694 C CA . PHE A 1 329 ? 51.335 0.730 -72.376 1.00 91.75 329 PHE A CA 1
ATOM 2695 C C . PHE A 1 329 ? 51.626 1.684 -71.198 1.00 91.75 329 PHE A C 1
ATOM 2697 O O . PHE A 1 329 ? 51.067 1.464 -70.123 1.00 91.75 329 PHE A O 1
ATOM 2704 N N . PRO A 1 330 ? 52.418 2.770 -71.345 1.00 93.25 330 PRO A N 1
ATOM 2705 C CA . PRO A 1 330 ? 52.654 3.700 -70.239 1.00 93.25 330 PRO A CA 1
ATOM 2706 C C . PRO A 1 330 ? 51.397 4.442 -69.764 1.00 93.25 330 PRO A C 1
ATOM 2708 O O . PRO A 1 330 ? 51.314 4.801 -68.592 1.00 93.25 330 PRO A O 1
ATOM 2711 N N . LYS A 1 331 ? 50.421 4.692 -70.648 1.00 89.69 331 LYS A N 1
ATOM 2712 C CA . LYS A 1 331 ? 49.149 5.325 -70.263 1.00 89.69 331 LYS A CA 1
ATOM 2713 C C . LYS A 1 331 ? 48.224 4.325 -69.582 1.00 89.69 331 LYS A C 1
ATOM 2715 O O . LYS A 1 331 ? 47.659 4.654 -68.547 1.00 89.69 331 LYS A O 1
ATOM 2720 N N . ALA A 1 332 ? 48.136 3.104 -70.113 1.00 89.75 332 ALA A N 1
ATOM 2721 C CA . ALA A 1 332 ? 47.374 2.030 -69.481 1.00 89.75 332 ALA A CA 1
ATOM 2722 C C . ALA A 1 332 ? 47.872 1.742 -68.054 1.00 89.75 332 ALA A C 1
ATOM 2724 O O . ALA A 1 332 ? 47.065 1.604 -67.140 1.00 89.75 332 ALA A O 1
ATOM 2725 N N . LEU A 1 333 ? 49.196 1.731 -67.844 1.00 90.56 333 LEU A N 1
ATOM 2726 C CA . LEU A 1 333 ? 49.789 1.557 -66.516 1.00 90.56 333 LEU A CA 1
ATOM 2727 C C . LEU A 1 333 ? 49.345 2.655 -65.539 1.00 90.56 333 LEU A C 1
ATOM 2729 O O . LEU A 1 333 ? 48.932 2.332 -64.433 1.00 90.56 333 LEU A O 1
ATOM 2733 N N . ARG A 1 334 ? 49.348 3.929 -65.958 1.00 91.31 334 ARG A N 1
ATOM 2734 C CA . ARG A 1 334 ? 48.877 5.046 -65.117 1.00 91.31 334 ARG A CA 1
ATOM 2735 C C . ARG A 1 334 ? 47.400 4.926 -64.745 1.00 91.31 334 ARG A C 1
ATOM 2737 O O . ARG A 1 334 ? 47.043 5.233 -63.616 1.00 91.31 334 ARG A O 1
ATOM 2744 N N . ILE A 1 335 ? 46.553 4.470 -65.669 1.00 90.56 335 ILE A N 1
ATOM 2745 C CA . ILE A 1 335 ? 45.122 4.264 -65.391 1.00 90.56 335 ILE A CA 1
ATOM 2746 C C . ILE A 1 335 ? 44.932 3.118 -64.386 1.00 90.56 335 ILE A C 1
ATOM 2748 O O . ILE A 1 335 ? 44.127 3.234 -63.465 1.00 90.56 335 ILE A O 1
ATOM 2752 N N . TYR A 1 336 ? 45.701 2.030 -64.494 1.00 89.19 336 TYR A N 1
ATOM 2753 C CA . TYR A 1 336 ? 45.675 0.977 -63.474 1.00 89.19 336 TYR A CA 1
ATOM 2754 C C . TYR A 1 336 ? 46.232 1.445 -62.128 1.00 89.19 336 TYR A C 1
ATOM 2756 O O . TYR A 1 336 ? 45.680 1.071 -61.099 1.00 89.19 336 TYR A O 1
ATOM 2764 N N . GLU A 1 337 ? 47.270 2.282 -62.107 1.00 86.38 337 GLU A N 1
ATOM 2765 C CA . GLU A 1 337 ? 47.753 2.923 -60.879 1.00 86.38 337 GLU A CA 1
ATOM 2766 C C . GLU A 1 337 ? 46.676 3.820 -60.252 1.00 86.38 337 GLU A C 1
ATOM 2768 O O . GLU A 1 337 ? 46.536 3.821 -59.035 1.00 86.38 337 GLU A O 1
ATOM 2773 N N . GLU A 1 338 ? 45.870 4.520 -61.053 1.00 86.00 338 GLU A N 1
ATOM 2774 C CA . GLU A 1 338 ? 44.725 5.315 -60.589 1.00 86.00 338 GLU A CA 1
ATOM 2775 C C . GLU A 1 338 ? 43.594 4.434 -60.033 1.00 86.00 338 GLU A C 1
ATOM 2777 O O . GLU A 1 338 ? 43.072 4.710 -58.955 1.00 86.00 338 GLU A O 1
ATOM 2782 N N . ILE A 1 339 ? 43.257 3.326 -60.702 1.00 85.69 339 ILE A N 1
ATOM 2783 C CA . ILE A 1 339 ? 42.324 2.309 -60.185 1.00 85.69 339 ILE A CA 1
ATOM 2784 C C . ILE A 1 339 ? 42.823 1.768 -58.845 1.00 85.69 339 ILE A C 1
ATOM 2786 O O . ILE A 1 339 ? 42.066 1.707 -57.876 1.00 85.69 339 ILE A O 1
ATOM 2790 N N . VAL A 1 340 ? 44.101 1.392 -58.777 1.00 81.81 340 VAL A N 1
ATOM 2791 C CA . VAL A 1 340 ? 44.728 0.882 -57.559 1.00 81.81 340 VAL A CA 1
ATOM 2792 C C . VAL A 1 340 ? 44.719 1.956 -56.483 1.00 81.81 340 VAL A C 1
ATOM 2794 O O . VAL A 1 340 ? 44.295 1.651 -55.385 1.00 81.81 340 VAL A O 1
ATOM 2797 N N . GLN A 1 341 ? 45.050 3.216 -56.768 1.00 77.06 341 GLN A N 1
ATOM 2798 C CA . GLN A 1 341 ? 44.966 4.317 -55.800 1.00 77.06 341 GLN A CA 1
ATOM 2799 C C . GLN A 1 341 ? 43.534 4.565 -55.313 1.00 77.06 341 GLN A C 1
ATOM 2801 O O . GLN A 1 341 ? 43.327 4.727 -54.111 1.00 77.06 341 GLN A O 1
ATOM 2806 N N . ASN A 1 342 ? 42.536 4.509 -56.195 1.00 74.94 342 ASN A N 1
ATOM 2807 C CA . ASN A 1 342 ? 41.124 4.591 -55.816 1.00 74.94 342 ASN A CA 1
ATOM 2808 C C . ASN A 1 342 ? 40.721 3.423 -54.899 1.00 74.94 342 ASN A C 1
ATOM 2810 O O . ASN A 1 342 ? 39.902 3.598 -53.996 1.00 74.94 342 ASN A O 1
ATOM 2814 N N . LEU A 1 343 ? 41.350 2.253 -55.058 1.00 73.00 343 LEU A N 1
ATOM 2815 C CA . LEU A 1 343 ? 41.182 1.086 -54.188 1.00 73.00 343 LEU A CA 1
ATOM 2816 C C . LEU A 1 343 ? 42.078 1.111 -52.918 1.00 73.00 343 LEU A C 1
ATOM 2818 O O . LEU A 1 343 ? 41.673 0.553 -51.894 1.00 73.00 343 LEU A O 1
ATOM 2822 N N . GLU A 1 344 ? 43.251 1.765 -52.951 1.00 63.78 344 GLU A N 1
ATOM 2823 C CA . GLU A 1 344 ? 44.367 1.662 -51.983 1.00 63.78 344 GLU A CA 1
ATOM 2824 C C . GLU A 1 344 ? 44.676 2.917 -51.152 1.00 63.78 344 GLU A C 1
ATOM 2826 O O . GLU A 1 344 ? 45.283 2.748 -50.093 1.00 63.78 344 GLU A O 1
ATOM 2831 N N . LEU A 1 345 ? 44.233 4.138 -51.503 1.00 50.59 345 LEU A N 1
ATOM 2832 C CA . LEU A 1 345 ? 44.309 5.360 -50.653 1.00 50.59 345 LEU A CA 1
ATOM 2833 C C . LEU A 1 345 ? 43.379 5.264 -49.408 1.00 50.59 345 LEU A C 1
ATOM 2835 O O . LEU A 1 345 ? 42.693 6.196 -48.993 1.00 50.59 345 LEU A O 1
ATOM 2839 N N . ASN A 1 346 ? 43.328 4.061 -48.837 1.00 47.81 346 ASN A N 1
ATOM 2840 C CA . ASN A 1 346 ? 42.182 3.390 -48.242 1.00 47.81 346 ASN A CA 1
ATOM 2841 C C . ASN A 1 346 ? 42.560 2.219 -47.311 1.00 47.81 346 ASN A C 1
ATOM 2843 O O . ASN A 1 346 ? 41.675 1.457 -46.900 1.00 47.81 346 ASN A O 1
ATOM 2847 N N . ASN A 1 347 ? 43.848 2.065 -46.974 1.00 36.66 347 ASN A N 1
ATOM 2848 C CA . ASN A 1 347 ? 44.346 1.149 -45.936 1.00 36.66 347 ASN A CA 1
ATOM 2849 C C . ASN A 1 347 ? 45.397 1.784 -44.987 1.00 36.66 347 ASN A C 1
ATOM 2851 O O . ASN A 1 347 ? 45.964 1.051 -44.177 1.00 36.66 347 ASN A O 1
ATOM 2855 N N . SER A 1 348 ? 45.641 3.101 -45.057 1.00 31.47 348 SER A N 1
ATOM 2856 C CA . SER A 1 348 ? 46.544 3.831 -44.144 1.00 31.47 348 SER A CA 1
ATOM 2857 C C . SER A 1 348 ? 45.809 4.402 -42.938 1.00 31.47 348 SER A C 1
ATOM 2859 O O . SER A 1 348 ? 44.755 5.044 -43.160 1.00 31.47 348 SER A O 1
#

Foldseek 3Di:
DCQPKWKWWQDLVRDTDTDDLVCVLVQLELATWMWIAGQVVLAIEIEHRVNHDVSSVVSVVCNVVNCCVVPVVRRHPYYYYHYPPRDDPVRCVVSVHDPVVSVVSHVVNCVPVVVLVVLLVVLQVVLVVCVVVLVLVSNLVSLVVSLVSCVVVVVVVSNVVSVVVNVVSVVSNVVVVVLVVLLVLLVVLLVVLVVCVVVVVLVVSVVSLVVSCVVPVVPDDLCVRVSSVVSVVVNVVSVVVLVVVLVVLVVVLVVLVVVLVPDLAVQSLVVLVVSLVVCVVPPVPPRDVVSVVSSVVSVVSSVVSVVVLVVVLVVLQVVLVVCVVVVVNVVSVVSVVVSVCSVPVHPD